Protein AF-A0A1E9Z987-F1 (afdb_monomer_lite)

pLDDT: mean 83.78, std 11.96, range [36.25, 96.88]

Secondary structure (DSSP, 8-state):
------HHHHHHHHHHH-HHHHHHTSTT--SGGGGG-TTTSPP-S-HHHHHHHHHHHHHHHHHHHHHHHHHHHHHHHHHHHHHHHHHHHHHTTPPPPPSSPPPP--EEEEEESSSS-EEEET-EEEEEEEEEETTEEEEEEEEEEEEEETTTTEEEEEETTS-EEEEEE-STTEEEEEEEETTEEEEEEEE-EEE-S--HHHHHHHHHHHHHHHHHHHHHHHHHHHHHS-PPPSS----GGGS---SS-S--S-TTTHHHHHHHHHHHHHHHHSTTSHHHHHHHHHHHHHHHHHHHHHHHTT-

Structure (mmCIF, N/CA/C/O backbone):
data_AF-A0A1E9Z987-F1
#
_entry.id   AF-A0A1E9Z987-F1
#
loop_
_atom_site.group_PDB
_atom_site.id
_atom_site.type_symbol
_atom_site.label_atom_id
_atom_site.label_alt_id
_atom_site.label_comp_id
_atom_site.label_asym_id
_atom_site.label_entity_id
_atom_site.label_seq_id
_atom_site.pdbx_PDB_ins_code
_atom_site.Cartn_x
_atom_site.Cartn_y
_atom_site.Cartn_z
_atom_site.occupancy
_atom_site.B_iso_or_equiv
_atom_site.auth_seq_id
_atom_site.auth_comp_id
_atom_site.auth_asym_id
_atom_site.auth_atom_id
_atom_site.pdbx_PDB_model_num
ATOM 1 N N . MET A 1 1 ? 17.514 -20.949 -49.970 1.00 36.25 1 MET A N 1
ATOM 2 C CA . MET A 1 1 ? 16.973 -19.580 -50.068 1.00 36.25 1 MET A CA 1
ATOM 3 C C . MET A 1 1 ? 17.325 -18.904 -48.763 1.00 36.25 1 MET A C 1
ATOM 5 O O . MET A 1 1 ? 16.728 -19.233 -47.746 1.00 36.25 1 MET A O 1
ATOM 9 N N . ASP A 1 2 ? 18.363 -18.076 -48.776 1.00 41.78 2 ASP A N 1
ATOM 10 C CA . ASP A 1 2 ? 18.784 -17.330 -47.595 1.00 41.78 2 ASP A CA 1
ATOM 11 C C . ASP A 1 2 ? 17.785 -16.193 -47.376 1.00 41.78 2 ASP A C 1
ATOM 13 O O . ASP A 1 2 ? 17.715 -15.258 -48.172 1.00 41.78 2 ASP A O 1
ATOM 17 N N . ASN A 1 3 ? 16.971 -16.291 -46.323 1.00 44.56 3 ASN A N 1
ATOM 18 C CA . ASN A 1 3 ? 16.125 -15.188 -45.866 1.00 44.56 3 ASN A CA 1
ATOM 19 C C . ASN A 1 3 ? 17.028 -14.101 -45.265 1.00 44.56 3 ASN A C 1
ATOM 21 O O . ASN A 1 3 ? 17.176 -13.991 -44.048 1.00 44.56 3 ASN A O 1
ATOM 25 N N . HIS A 1 4 ? 17.674 -13.313 -46.121 1.00 55.34 4 HIS A N 1
ATOM 26 C CA . HIS A 1 4 ? 18.378 -12.111 -45.702 1.00 55.34 4 HIS A CA 1
ATOM 27 C C . HIS A 1 4 ? 17.336 -11.057 -45.309 1.00 55.34 4 HIS A C 1
ATOM 29 O O . HIS A 1 4 ? 16.794 -10.358 -46.159 1.00 55.34 4 HIS A O 1
ATOM 35 N N . GLN A 1 5 ? 17.032 -10.966 -44.012 1.00 68.44 5 GLN A N 1
ATOM 36 C CA . GLN A 1 5 ? 16.205 -9.888 -43.469 1.00 68.44 5 GLN A CA 1
ATOM 37 C C . GLN A 1 5 ? 16.904 -8.545 -43.730 1.00 68.44 5 GLN A C 1
ATOM 39 O O . GLN A 1 5 ? 18.071 -8.373 -43.358 1.00 68.44 5 GLN A O 1
ATOM 44 N N . SER A 1 6 ? 16.211 -7.595 -44.362 1.00 86.00 6 SER A N 1
ATOM 45 C CA . SER A 1 6 ? 16.766 -6.251 -44.588 1.00 86.00 6 SER A CA 1
ATOM 46 C C . SER A 1 6 ? 16.989 -5.521 -43.257 1.00 86.00 6 SER A C 1
ATOM 48 O O . SER A 1 6 ? 16.310 -5.773 -42.257 1.00 86.00 6 SER A O 1
ATOM 50 N N . ALA A 1 7 ? 17.917 -4.567 -43.210 1.00 87.25 7 ALA A N 1
ATOM 51 C CA . ALA A 1 7 ? 18.131 -3.733 -42.032 1.00 87.25 7 ALA A CA 1
ATOM 52 C C . ALA A 1 7 ? 16.884 -2.899 -41.692 1.00 87.25 7 ALA A C 1
ATOM 54 O O . ALA A 1 7 ? 16.629 -2.634 -40.513 1.00 87.25 7 ALA A O 1
ATOM 55 N N . ARG A 1 8 ? 16.066 -2.541 -42.696 1.00 87.38 8 ARG A N 1
ATOM 56 C CA . ARG A 1 8 ? 14.728 -1.963 -42.488 1.00 87.38 8 ARG A CA 1
ATOM 57 C C . ARG A 1 8 ? 13.799 -2.923 -41.741 1.00 87.38 8 ARG A C 1
ATOM 59 O O . ARG A 1 8 ? 13.162 -2.526 -40.766 1.00 87.38 8 ARG A O 1
ATOM 66 N N . GLU A 1 9 ? 13.722 -4.180 -42.171 1.00 88.12 9 GLU A N 1
ATOM 67 C CA . GLU A 1 9 ? 12.900 -5.209 -41.522 1.00 88.12 9 GLU A CA 1
ATOM 68 C C . GLU A 1 9 ? 13.381 -5.521 -40.105 1.00 88.12 9 GLU A C 1
ATOM 70 O O . GLU A 1 9 ? 12.555 -5.673 -39.208 1.00 88.12 9 GLU A O 1
ATOM 75 N N . ALA A 1 10 ? 14.694 -5.566 -39.872 1.00 88.75 10 ALA A N 1
ATOM 76 C CA . ALA A 1 10 ? 15.263 -5.764 -38.541 1.00 88.75 10 ALA A CA 1
ATOM 77 C C . ALA A 1 10 ? 14.924 -4.597 -37.593 1.00 88.75 10 ALA A C 1
ATOM 79 O O . ALA A 1 10 ? 14.562 -4.816 -36.434 1.00 88.75 10 ALA A O 1
ATOM 80 N N . LEU A 1 11 ? 14.980 -3.352 -38.084 1.00 89.75 11 LEU A N 1
ATOM 81 C CA . LEU A 1 11 ? 14.585 -2.164 -37.322 1.00 89.75 11 LEU A CA 1
ATOM 82 C C . LEU A 1 11 ? 13.078 -2.156 -37.015 1.00 89.75 11 LEU A C 1
ATOM 84 O O . LEU A 1 11 ? 12.683 -1.857 -35.887 1.00 89.75 11 LEU A O 1
ATOM 88 N N . ASN A 1 12 ? 12.239 -2.540 -37.979 1.00 90.62 12 ASN A N 1
ATOM 89 C CA . ASN A 1 12 ? 10.796 -2.692 -37.778 1.00 90.62 12 ASN A CA 1
ATOM 90 C C . ASN A 1 12 ? 10.466 -3.807 -36.780 1.00 90.62 12 ASN A C 1
ATOM 92 O O . ASN A 1 12 ? 9.625 -3.613 -35.903 1.00 90.62 12 ASN A O 1
ATOM 96 N N . HIS A 1 13 ? 11.159 -4.942 -36.862 1.00 91.19 13 HIS A N 1
ATOM 97 C CA . HIS A 1 13 ? 11.013 -6.039 -35.913 1.00 91.19 13 HIS A CA 1
ATOM 98 C C . HIS A 1 13 ? 11.398 -5.608 -34.490 1.00 91.19 13 HIS A C 1
ATOM 100 O O . HIS A 1 13 ? 10.663 -5.889 -33.542 1.00 91.19 13 HIS A O 1
ATOM 106 N N . LEU A 1 14 ? 12.497 -4.860 -34.325 1.00 90.94 14 LEU A N 1
ATOM 107 C CA . LEU A 1 14 ? 12.895 -4.298 -33.031 1.00 90.94 14 LEU A CA 1
ATOM 108 C C . LEU A 1 14 ? 11.819 -3.358 -32.460 1.00 90.94 14 LEU A C 1
ATOM 110 O O . LEU A 1 14 ? 11.481 -3.463 -31.285 1.00 90.94 14 LEU A O 1
ATOM 114 N N . LEU A 1 15 ? 11.239 -2.474 -33.279 1.00 88.31 15 LEU A N 1
ATOM 115 C CA . LEU A 1 15 ? 10.143 -1.588 -32.856 1.00 88.31 15 LEU A CA 1
ATOM 116 C C . LEU A 1 15 ? 8.856 -2.348 -32.506 1.00 88.31 15 LEU A C 1
ATOM 118 O O . LEU A 1 15 ? 8.099 -1.919 -31.632 1.00 88.31 15 LEU A O 1
ATOM 122 N N . ALA A 1 16 ? 8.588 -3.462 -33.183 1.00 85.94 16 ALA A N 1
ATOM 123 C CA . ALA A 1 16 ? 7.423 -4.294 -32.913 1.00 85.94 16 ALA A CA 1
ATOM 124 C C . ALA A 1 16 ? 7.554 -5.062 -31.588 1.00 85.94 16 ALA A C 1
ATOM 126 O O . ALA A 1 16 ? 6.574 -5.161 -30.847 1.00 85.94 16 ALA A O 1
ATOM 127 N N . THR A 1 17 ? 8.753 -5.569 -31.290 1.00 88.88 17 THR A N 1
ATOM 128 C CA . THR A 1 17 ? 9.004 -6.517 -30.192 1.00 88.88 17 THR A CA 1
ATOM 129 C C . THR A 1 17 ? 9.510 -5.864 -28.907 1.00 88.88 17 THR A C 1
ATOM 131 O O . THR A 1 17 ? 9.176 -6.327 -27.818 1.00 88.88 17 THR A O 1
ATOM 134 N N . ASP A 1 18 ? 10.273 -4.773 -28.993 1.00 88.81 18 ASP A N 1
ATOM 135 C CA . ASP A 1 18 ? 10.801 -4.077 -27.818 1.00 88.81 18 ASP A CA 1
ATOM 136 C C . ASP A 1 18 ? 9.805 -3.004 -27.344 1.00 88.81 18 ASP A C 1
ATOM 138 O O . ASP A 1 18 ? 9.821 -1.841 -27.763 1.00 88.81 18 ASP A O 1
ATOM 142 N N . THR A 1 19 ? 8.887 -3.412 -26.462 1.00 83.69 19 THR A N 1
ATOM 143 C CA . THR A 1 19 ? 7.835 -2.541 -25.905 1.00 83.69 19 THR A CA 1
ATOM 144 C C . THR A 1 19 ? 8.394 -1.368 -25.104 1.00 83.69 19 THR A C 1
ATOM 146 O O . THR A 1 19 ? 7.773 -0.298 -25.074 1.00 83.69 19 THR A O 1
ATOM 149 N N . PHE A 1 20 ? 9.568 -1.549 -24.491 1.00 87.00 20 PHE A N 1
ATOM 150 C CA . PHE A 1 20 ? 10.275 -0.504 -23.763 1.00 87.00 20 PHE A CA 1
ATOM 151 C C . PHE A 1 20 ? 10.777 0.552 -24.740 1.00 87.00 20 PHE A C 1
ATOM 153 O O . PHE A 1 20 ? 10.374 1.705 -24.629 1.00 87.00 20 PHE A O 1
ATOM 160 N N . LEU A 1 21 ? 11.534 0.152 -25.768 1.00 89.88 21 LEU A N 1
ATOM 161 C CA . LEU A 1 21 ? 11.979 1.041 -26.842 1.00 89.88 21 LEU A CA 1
ATOM 162 C C . LEU A 1 21 ? 10.815 1.815 -27.466 1.00 89.88 21 LEU A C 1
ATOM 164 O O . LEU A 1 21 ? 10.847 3.048 -27.506 1.00 89.88 21 LEU A O 1
ATOM 168 N N . ARG A 1 22 ? 9.789 1.096 -27.947 1.00 83.69 22 ARG A N 1
ATOM 169 C CA . ARG A 1 22 ? 8.622 1.699 -28.612 1.00 83.69 22 ARG A CA 1
ATOM 170 C C . ARG A 1 22 ? 7.960 2.738 -27.722 1.00 83.69 22 ARG A C 1
ATOM 172 O O . ARG A 1 22 ? 7.506 3.777 -28.190 1.00 83.69 22 ARG A O 1
ATOM 179 N N . GLY A 1 23 ? 7.938 2.457 -26.431 1.00 80.50 23 GLY A N 1
ATOM 180 C CA . GLY A 1 23 ? 7.362 3.326 -25.443 1.00 80.50 23 GLY A CA 1
ATOM 181 C C . GLY A 1 23 ? 8.124 4.573 -25.098 1.00 80.50 23 GLY A C 1
ATOM 182 O O . GLY A 1 23 ? 7.560 5.662 -25.068 1.00 80.50 23 GLY A O 1
ATOM 183 N N . THR A 1 24 ? 9.418 4.412 -24.868 1.00 87.50 24 THR A N 1
ATOM 184 C CA . THR A 1 24 ? 10.323 5.518 -24.590 1.00 87.50 24 THR A CA 1
ATOM 185 C C . THR A 1 24 ? 10.389 6.488 -25.770 1.00 87.50 24 THR A C 1
ATOM 187 O O . THR A 1 24 ? 10.636 7.676 -25.590 1.00 87.50 24 THR A O 1
ATOM 190 N N . LEU A 1 25 ? 10.132 6.030 -26.999 1.00 87.19 25 LEU A N 1
ATOM 191 C CA . LEU A 1 25 ? 10.056 6.900 -28.178 1.00 87.19 25 LEU A CA 1
ATOM 192 C C . LEU A 1 25 ? 8.835 7.840 -28.173 1.00 87.19 25 LEU A C 1
ATOM 194 O O . LEU A 1 25 ? 8.859 8.854 -28.876 1.00 87.19 25 LEU A O 1
ATOM 198 N N . VAL A 1 26 ? 7.808 7.564 -27.364 1.00 79.94 26 VAL A N 1
ATOM 199 C CA . VAL A 1 26 ? 6.633 8.427 -27.183 1.00 79.94 26 VAL A CA 1
ATOM 200 C C . VAL A 1 26 ? 6.892 9.405 -26.023 1.00 79.94 26 VAL A C 1
ATOM 202 O O . VAL A 1 26 ? 7.187 8.956 -24.921 1.00 79.94 26 VAL A O 1
ATOM 205 N N . PRO A 1 27 ? 6.779 10.737 -26.204 1.00 67.69 27 PRO A N 1
ATOM 206 C CA . PRO A 1 27 ? 7.099 11.718 -25.159 1.00 67.69 27 PRO A CA 1
ATOM 207 C C . PRO A 1 27 ? 6.214 11.634 -23.916 1.00 67.69 27 PRO A C 1
ATOM 209 O O . PRO A 1 27 ? 6.653 12.007 -22.832 1.00 67.69 27 PRO A O 1
ATOM 212 N N . THR A 1 28 ? 4.973 11.177 -24.084 1.00 64.44 28 THR A N 1
ATOM 213 C CA . THR A 1 28 ? 4.043 10.907 -22.982 1.00 64.44 28 THR A CA 1
ATOM 214 C C . THR A 1 28 ? 4.337 9.567 -22.311 1.00 64.44 28 THR A C 1
ATOM 216 O O . THR A 1 28 ? 3.961 9.359 -21.170 1.00 64.44 28 THR A O 1
ATOM 219 N N . GLY A 1 29 ? 5.049 8.659 -22.983 1.00 57.47 29 GLY A N 1
ATOM 220 C CA . GLY A 1 29 ? 5.255 7.298 -22.503 1.00 57.47 29 GLY A CA 1
ATOM 221 C C . GLY A 1 29 ? 4.067 6.373 -22.726 1.00 57.47 29 GLY A C 1
ATOM 222 O O . GLY A 1 29 ? 4.137 5.225 -22.314 1.00 57.47 29 GLY A O 1
ATOM 223 N N . ASP A 1 30 ? 3.018 6.775 -23.432 1.00 62.62 30 ASP A N 1
ATOM 224 C CA . ASP A 1 30 ? 1.886 5.890 -23.730 1.00 62.62 30 ASP A CA 1
ATOM 225 C C . ASP A 1 30 ? 2.183 4.985 -24.953 1.00 62.62 30 ASP A C 1
ATOM 227 O O . ASP A 1 30 ? 2.522 5.468 -26.037 1.00 62.62 30 ASP A O 1
ATOM 231 N N . VAL A 1 31 ? 2.090 3.651 -24.790 1.00 56.69 31 VAL A N 1
ATOM 232 C CA . VAL A 1 31 ? 2.296 2.687 -25.896 1.00 56.69 31 VAL A CA 1
ATOM 233 C C . VAL A 1 31 ? 1.191 2.827 -26.932 1.00 56.69 31 VAL A C 1
ATOM 235 O O . VAL A 1 31 ? 1.462 2.682 -28.120 1.00 56.69 31 VAL A O 1
ATOM 238 N N . GLU A 1 32 ? -0.044 3.085 -26.534 1.00 63.38 32 GLU A N 1
ATOM 239 C CA . GLU A 1 32 ? -1.165 3.137 -27.468 1.00 63.38 32 GLU A CA 1
ATOM 240 C C . GLU A 1 32 ? -1.064 4.370 -28.373 1.00 63.38 32 GLU A C 1
ATOM 242 O O . GLU A 1 32 ? -1.354 4.301 -29.572 1.00 63.38 32 GLU A O 1
ATOM 247 N N . LEU A 1 33 ? -0.472 5.457 -27.865 1.00 62.28 33 LEU A N 1
ATOM 248 C CA . LEU A 1 33 ? -0.093 6.619 -28.673 1.00 62.28 33 LEU A CA 1
ATOM 249 C C . LEU A 1 33 ? 1.125 6.376 -29.577 1.00 62.28 33 LEU A C 1
ATOM 251 O O . LEU A 1 33 ? 1.363 7.170 -30.490 1.00 62.28 33 LEU A O 1
ATOM 255 N N . SER A 1 34 ? 1.855 5.263 -29.430 1.00 57.88 34 SER A N 1
ATOM 256 C CA . SER A 1 34 ? 2.959 4.912 -30.343 1.00 57.88 34 SER A CA 1
ATOM 257 C C . SER A 1 34 ? 2.479 4.728 -31.784 1.00 57.88 34 SER A C 1
ATOM 259 O O . SER A 1 34 ? 3.159 5.142 -32.722 1.00 57.88 34 SER A O 1
ATOM 261 N N . LYS A 1 35 ? 1.240 4.244 -31.969 1.00 62.34 35 LYS A N 1
ATOM 262 C CA . LYS A 1 35 ? 0.573 4.158 -33.277 1.00 62.34 35 LYS A CA 1
ATOM 263 C C . LYS A 1 35 ? 0.269 5.522 -33.880 1.00 62.34 35 LYS A C 1
ATOM 265 O O . LYS A 1 35 ? -0.112 5.570 -35.043 1.00 62.34 35 LYS A O 1
ATOM 270 N N . ARG A 1 36 ? 0.407 6.623 -33.138 1.00 67.19 36 ARG A N 1
ATOM 271 C CA . ARG A 1 36 ? 0.210 8.014 -33.589 1.00 67.19 36 ARG A CA 1
ATOM 272 C C . ARG A 1 36 ? 1.496 8.835 -33.583 1.00 67.19 36 ARG A C 1
ATOM 274 O O . ARG A 1 36 ? 1.500 9.950 -34.091 1.00 67.19 36 ARG A O 1
ATOM 281 N N . TRP A 1 37 ? 2.588 8.278 -33.062 1.00 72.06 37 TRP A N 1
ATOM 282 C CA . TRP A 1 37 ? 3.845 8.988 -32.916 1.00 72.06 37 TRP A CA 1
ATOM 283 C C . TRP A 1 37 ? 4.849 8.583 -33.989 1.00 72.06 37 TRP A C 1
ATOM 285 O O . TRP A 1 37 ? 5.275 7.429 -34.063 1.00 72.06 37 TRP A O 1
ATOM 295 N N . ASN A 1 38 ? 5.283 9.553 -34.797 1.00 70.44 38 ASN A N 1
ATOM 296 C CA . ASN A 1 38 ? 6.175 9.304 -35.933 1.00 70.44 38 ASN A CA 1
ATOM 297 C C . ASN A 1 38 ? 7.478 8.602 -35.529 1.00 70.44 38 ASN A C 1
ATOM 299 O O . ASN A 1 38 ? 8.030 7.848 -36.315 1.00 70.44 38 ASN A O 1
ATOM 303 N N . ALA A 1 39 ? 7.983 8.768 -34.306 1.00 71.19 39 ALA A N 1
ATOM 304 C CA . ALA A 1 39 ? 9.206 8.075 -33.894 1.00 71.19 39 ALA A CA 1
ATOM 305 C C . ALA A 1 39 ? 9.009 6.580 -33.571 1.00 71.19 39 ALA A C 1
ATOM 307 O O . ALA A 1 39 ? 9.996 5.858 -33.540 1.00 71.19 39 ALA A O 1
ATOM 308 N N . ALA A 1 40 ? 7.775 6.114 -33.342 1.00 75.25 40 ALA A N 1
ATOM 309 C CA . ALA A 1 40 ? 7.483 4.777 -32.813 1.00 75.25 40 ALA A CA 1
ATOM 310 C C . ALA A 1 40 ? 6.754 3.843 -33.806 1.00 75.25 40 ALA A C 1
ATOM 312 O O . ALA A 1 40 ? 6.569 2.660 -33.520 1.00 75.25 40 ALA A O 1
ATOM 313 N N . ARG A 1 41 ? 6.340 4.366 -34.968 1.00 79.88 41 ARG A N 1
ATOM 314 C CA . ARG A 1 41 ? 5.708 3.611 -36.065 1.00 79.88 41 ARG A CA 1
ATOM 315 C C . ARG A 1 41 ? 6.734 2.828 -36.905 1.00 79.88 41 ARG A C 1
ATOM 317 O O . ARG A 1 41 ? 7.909 3.193 -36.902 1.00 79.88 41 ARG A O 1
ATOM 324 N N . PRO A 1 42 ? 6.316 1.823 -37.691 1.00 84.12 42 PRO A N 1
ATOM 325 C CA . PRO A 1 42 ? 7.190 1.179 -38.673 1.00 84.12 42 PRO A CA 1
ATOM 326 C C . PRO A 1 42 ? 7.771 2.162 -39.709 1.00 84.12 42 PRO A C 1
ATOM 328 O O . PRO A 1 42 ? 7.200 3.220 -39.987 1.00 84.12 42 PRO A O 1
ATOM 331 N N . PHE A 1 43 ? 8.924 1.816 -40.269 1.00 84.31 43 PHE A N 1
ATOM 332 C CA . PHE A 1 43 ? 9.521 2.420 -41.458 1.00 84.31 43 PHE A CA 1
ATOM 333 C C . PHE A 1 43 ? 8.817 1.876 -42.705 1.00 84.31 43 PHE A C 1
ATOM 335 O O . PHE A 1 43 ? 8.674 0.658 -42.834 1.00 84.31 43 PHE A O 1
ATOM 342 N N . LEU A 1 44 ? 8.391 2.775 -43.597 1.00 83.44 44 LEU A N 1
ATOM 343 C CA . LEU A 1 44 ? 7.656 2.460 -44.834 1.00 83.44 44 LEU A CA 1
ATOM 344 C C . LEU A 1 44 ? 8.556 2.669 -46.066 1.00 83.44 44 LEU A C 1
ATOM 346 O O . LEU A 1 44 ? 9.775 2.536 -45.944 1.00 83.44 44 LEU A O 1
ATOM 350 N N . ASP A 1 45 ? 7.994 2.957 -47.240 1.00 80.19 45 ASP A N 1
ATOM 351 C CA . ASP A 1 45 ? 8.755 3.105 -48.493 1.00 80.19 45 ASP A CA 1
ATOM 352 C C . ASP A 1 45 ? 9.285 4.533 -48.741 1.00 80.19 45 ASP A C 1
ATOM 354 O O . ASP A 1 45 ? 10.173 4.717 -49.570 1.00 80.19 45 ASP A O 1
ATOM 358 N N . ASP A 1 46 ? 8.823 5.542 -47.990 1.00 83.31 46 ASP A N 1
ATOM 359 C CA . ASP A 1 46 ? 9.341 6.917 -48.090 1.00 83.31 46 ASP A CA 1
ATOM 360 C C . ASP A 1 46 ? 10.758 7.028 -47.494 1.00 83.31 46 ASP A C 1
ATOM 362 O O . ASP A 1 46 ? 10.962 7.100 -46.276 1.00 83.31 46 ASP A O 1
ATOM 366 N N . LEU A 1 47 ? 11.764 7.035 -48.372 1.00 76.19 47 LEU A N 1
ATOM 367 C CA . LEU A 1 47 ? 13.180 7.073 -48.004 1.00 76.19 47 LEU A CA 1
ATOM 368 C C . LEU A 1 47 ? 13.601 8.377 -47.311 1.00 76.19 47 LEU A C 1
ATOM 370 O O . LEU A 1 47 ? 14.465 8.337 -46.428 1.00 76.19 47 LEU A O 1
ATOM 374 N N . ASP A 1 48 ? 13.017 9.519 -47.669 1.00 79.62 48 ASP A N 1
ATOM 375 C CA . ASP A 1 48 ? 13.407 10.817 -47.114 1.00 79.62 48 ASP A CA 1
ATOM 376 C C . ASP A 1 48 ? 12.831 11.019 -45.713 1.00 79.62 48 ASP A C 1
ATOM 378 O O . ASP A 1 48 ? 13.548 11.453 -44.798 1.00 79.62 48 ASP A O 1
ATOM 382 N N . GLU A 1 49 ? 11.572 10.629 -45.505 1.00 81.12 49 GLU A N 1
ATOM 383 C CA . GLU A 1 49 ? 10.964 10.583 -44.178 1.00 81.12 49 GLU A CA 1
ATOM 384 C C . GLU A 1 49 ? 11.742 9.622 -43.268 1.00 81.12 49 GLU A C 1
ATOM 386 O O . GLU A 1 49 ? 12.168 9.991 -42.167 1.00 81.12 49 GLU A O 1
ATOM 391 N N . ASN A 1 50 ? 12.015 8.410 -43.751 1.00 81.50 50 ASN A N 1
ATOM 392 C CA . ASN A 1 50 ? 12.750 7.392 -43.010 1.00 81.50 50 ASN A CA 1
ATOM 393 C C . ASN A 1 50 ? 14.172 7.842 -42.637 1.00 81.50 50 ASN A C 1
ATOM 395 O O . ASN A 1 50 ? 14.610 7.642 -41.500 1.00 81.50 50 ASN A O 1
ATOM 399 N N . ARG A 1 51 ? 14.894 8.515 -43.544 1.00 79.44 51 ARG A N 1
ATOM 400 C CA . ARG A 1 51 ? 16.219 9.094 -43.259 1.00 79.44 51 ARG A CA 1
ATOM 401 C C . ARG A 1 51 ? 16.153 10.145 -42.153 1.00 79.44 51 ARG A C 1
ATOM 403 O O . ARG A 1 51 ? 16.992 10.132 -41.247 1.00 79.44 51 ARG A O 1
ATOM 410 N N . ARG A 1 52 ? 15.162 11.045 -42.186 1.00 81.25 52 ARG A N 1
ATOM 411 C CA . ARG A 1 52 ? 14.955 12.056 -41.130 1.00 81.25 52 ARG A CA 1
ATOM 412 C C . ARG A 1 52 ? 14.621 11.399 -39.787 1.00 81.25 52 ARG A C 1
ATOM 414 O O . ARG A 1 52 ? 15.201 11.762 -38.759 1.00 81.25 52 ARG A O 1
ATOM 421 N N . ARG A 1 53 ? 13.748 10.389 -39.792 1.00 84.31 53 ARG A N 1
ATOM 422 C CA . ARG A 1 53 ? 13.358 9.627 -38.596 1.00 84.31 53 ARG A CA 1
ATOM 423 C C . ARG A 1 53 ? 14.561 8.913 -37.981 1.00 84.31 53 ARG A C 1
ATOM 425 O O . ARG A 1 53 ? 14.883 9.176 -36.824 1.00 84.31 53 ARG A O 1
ATOM 432 N N . ALA A 1 54 ? 15.307 8.134 -38.763 1.00 82.44 54 ALA A N 1
ATOM 433 C CA . ALA A 1 54 ? 16.481 7.396 -38.293 1.00 82.44 54 ALA A CA 1
ATOM 434 C C . ALA A 1 54 ? 17.555 8.296 -37.647 1.00 82.44 54 ALA A C 1
ATOM 436 O O . ALA A 1 54 ? 18.161 7.910 -36.647 1.00 82.44 54 ALA A O 1
ATOM 437 N N . ARG A 1 55 ? 17.770 9.518 -38.165 1.00 81.75 55 ARG A N 1
ATOM 438 C CA . ARG A 1 55 ? 18.709 10.494 -37.573 1.00 81.75 55 ARG A CA 1
ATOM 439 C C . ARG A 1 55 ? 18.263 10.994 -36.197 1.00 81.75 55 ARG A C 1
ATOM 441 O O . ARG A 1 55 ? 19.100 11.251 -35.338 1.00 81.75 55 ARG A O 1
ATOM 448 N N . SER A 1 56 ? 16.957 11.143 -35.987 1.00 84.88 56 SER A N 1
ATOM 449 C CA . SER A 1 56 ? 16.399 11.752 -34.772 1.00 84.88 56 SER A CA 1
ATOM 450 C C . SER A 1 56 ? 16.074 10.736 -33.667 1.00 84.88 56 SER A C 1
ATOM 452 O O . SER A 1 56 ? 16.116 11.083 -32.486 1.00 84.88 56 SER A O 1
ATOM 454 N N . MET A 1 57 ? 15.812 9.470 -34.014 1.00 89.38 57 MET A N 1
ATOM 455 C CA . MET A 1 57 ? 15.322 8.442 -33.081 1.00 89.38 57 MET A CA 1
ATOM 456 C C . MET A 1 57 ? 16.215 8.207 -31.862 1.00 89.38 57 MET A C 1
ATOM 458 O O . MET A 1 57 ? 15.709 8.134 -30.744 1.00 89.38 57 MET A O 1
ATOM 462 N N . LYS A 1 58 ? 17.539 8.128 -32.034 1.00 90.88 58 LYS A N 1
ATOM 463 C CA . LYS A 1 58 ? 18.466 7.915 -30.907 1.00 90.88 58 LYS A CA 1
ATOM 464 C C . LYS A 1 58 ? 18.433 9.075 -29.907 1.00 90.88 58 LYS A C 1
ATOM 466 O O . LYS A 1 58 ? 18.454 8.853 -28.693 1.00 90.88 58 LYS A O 1
ATOM 471 N N . ALA A 1 59 ? 18.376 10.308 -30.414 1.00 89.56 59 ALA A N 1
ATOM 472 C CA . ALA A 1 59 ? 18.296 11.509 -29.590 1.00 89.56 59 ALA A CA 1
ATOM 473 C C . ALA A 1 59 ? 16.941 11.598 -28.871 1.00 89.56 59 ALA A C 1
ATOM 475 O O . ALA A 1 59 ? 16.904 11.867 -27.671 1.00 89.56 59 ALA A O 1
ATOM 476 N N . LEU A 1 60 ? 15.847 11.291 -29.578 1.00 89.75 60 LEU A N 1
ATOM 477 C CA . LEU A 1 60 ? 14.498 11.226 -29.011 1.00 89.75 60 LEU A CA 1
ATOM 478 C C . LEU A 1 60 ? 14.406 10.196 -27.884 1.00 89.75 60 LEU A C 1
ATOM 480 O O . LEU A 1 60 ? 13.979 10.547 -26.786 1.00 89.75 60 LEU A O 1
ATOM 484 N N . PHE A 1 61 ? 14.871 8.967 -28.126 1.00 92.31 61 PHE A N 1
ATOM 485 C CA . PHE A 1 61 ? 14.923 7.922 -27.107 1.00 92.31 61 PHE A CA 1
ATOM 486 C C . PHE A 1 61 ? 15.703 8.391 -25.878 1.00 92.31 61 PHE A C 1
ATOM 488 O O . PHE A 1 61 ? 15.204 8.303 -24.764 1.00 92.31 61 PHE A O 1
ATOM 495 N N . THR A 1 62 ? 16.907 8.939 -26.070 1.00 91.56 62 THR A N 1
ATOM 496 C CA . THR A 1 62 ? 17.772 9.356 -24.954 1.00 91.56 62 THR A CA 1
ATOM 497 C C . THR A 1 62 ? 17.125 10.460 -24.116 1.00 91.56 62 THR A C 1
ATOM 499 O O . THR A 1 62 ? 17.126 10.381 -22.888 1.00 91.56 62 THR A O 1
ATOM 502 N N . ARG A 1 63 ? 16.538 11.471 -24.767 1.00 91.19 63 ARG A N 1
ATOM 503 C CA . ARG A 1 63 ? 15.855 12.578 -24.088 1.00 91.19 63 ARG A CA 1
ATOM 504 C C . ARG A 1 63 ? 14.648 12.091 -23.290 1.00 91.19 63 ARG A C 1
ATOM 506 O O . ARG A 1 63 ? 14.497 12.450 -22.126 1.00 91.19 63 ARG A O 1
ATOM 513 N N . ASN A 1 64 ? 13.802 11.274 -23.909 1.00 89.00 64 ASN A N 1
ATOM 514 C CA . ASN A 1 64 ? 12.591 10.777 -23.268 1.00 89.00 64 ASN A CA 1
ATOM 515 C C . ASN A 1 64 ? 12.914 9.781 -22.145 1.00 89.00 64 ASN A C 1
ATOM 517 O O . ASN A 1 64 ? 12.303 9.856 -21.087 1.00 89.00 64 ASN A O 1
ATOM 521 N N . ALA A 1 65 ? 13.908 8.904 -22.334 1.00 91.00 65 ALA A N 1
ATOM 522 C CA . ALA A 1 65 ? 14.362 7.966 -21.308 1.00 91.00 65 ALA A CA 1
ATOM 523 C C . ALA A 1 65 ? 14.809 8.696 -20.040 1.00 91.00 65 ALA A C 1
ATOM 525 O O . ALA A 1 65 ? 14.424 8.297 -18.946 1.00 91.00 65 ALA A O 1
ATOM 526 N N . ARG A 1 66 ? 15.581 9.779 -20.201 1.00 91.19 66 ARG A N 1
ATOM 527 C CA . ARG A 1 66 ? 16.025 10.622 -19.088 1.00 91.19 66 ARG A CA 1
ATOM 528 C C . ARG A 1 66 ? 14.846 11.273 -18.370 1.00 91.19 66 ARG A C 1
ATOM 530 O O . ARG A 1 66 ? 14.753 11.167 -17.156 1.00 91.19 66 ARG A O 1
ATOM 537 N N . LYS A 1 67 ? 13.927 11.888 -19.119 1.00 88.25 67 LYS A N 1
ATOM 538 C CA . LYS A 1 67 ? 12.738 12.515 -18.532 1.00 88.25 67 LYS A CA 1
ATOM 539 C C . LYS A 1 67 ? 11.895 11.503 -17.747 1.00 88.25 67 LYS A C 1
ATOM 541 O O . LYS A 1 67 ? 11.554 11.749 -16.600 1.00 88.25 67 LYS A O 1
ATOM 546 N N . MET A 1 68 ? 11.606 10.343 -18.339 1.00 85.88 68 MET A N 1
ATOM 547 C CA . MET A 1 68 ? 10.833 9.288 -17.675 1.00 85.88 68 MET A CA 1
ATOM 548 C C . MET A 1 68 ? 11.548 8.740 -16.443 1.00 85.88 68 MET A C 1
ATOM 550 O O . MET A 1 68 ? 10.889 8.457 -15.450 1.00 85.88 68 MET A O 1
ATOM 554 N N . TYR A 1 69 ? 12.871 8.595 -16.489 1.00 89.69 69 TYR A N 1
ATOM 555 C CA . TYR A 1 69 ? 13.662 8.205 -15.326 1.00 89.69 69 TYR A CA 1
ATOM 556 C C . TYR A 1 69 ? 13.477 9.200 -14.172 1.00 89.69 69 TYR A C 1
ATOM 558 O O . TYR A 1 69 ? 13.097 8.795 -13.078 1.00 89.69 69 TYR A O 1
ATOM 566 N N . GLU A 1 70 ? 13.687 10.494 -14.431 1.00 88.94 70 GLU A N 1
ATOM 567 C CA . GLU A 1 70 ? 13.608 11.555 -13.418 1.00 88.94 70 GLU A CA 1
ATOM 568 C C . GLU A 1 70 ? 12.184 11.671 -12.841 1.00 88.94 70 GLU A C 1
ATOM 570 O O . GLU A 1 70 ? 12.000 11.696 -11.621 1.00 88.94 70 GLU A O 1
ATOM 575 N N . ASP A 1 71 ? 11.167 11.660 -13.709 1.00 85.25 71 ASP A N 1
ATOM 576 C CA . ASP A 1 71 ? 9.760 11.766 -13.313 1.00 85.25 71 ASP A CA 1
ATOM 577 C C . ASP A 1 71 ? 9.304 10.557 -12.474 1.00 85.25 71 ASP A C 1
ATOM 579 O O . ASP A 1 71 ? 8.631 10.732 -11.454 1.00 85.25 71 ASP A O 1
ATOM 583 N N . ASN A 1 72 ? 9.674 9.330 -12.869 1.00 86.12 72 ASN A N 1
ATOM 584 C CA . ASN A 1 72 ? 9.277 8.121 -12.140 1.00 86.12 72 ASN A CA 1
ATOM 585 C C . ASN A 1 72 ? 10.050 7.957 -10.828 1.00 86.12 72 ASN A C 1
ATOM 587 O O . ASN A 1 72 ? 9.436 7.589 -9.830 1.00 86.12 72 ASN A O 1
ATOM 591 N N . GLN A 1 73 ? 11.342 8.301 -10.785 1.00 90.00 73 GLN A N 1
ATOM 592 C CA . GLN A 1 73 ? 12.113 8.295 -9.539 1.00 90.00 73 GLN A CA 1
ATOM 593 C C . GLN A 1 73 ? 11.523 9.281 -8.526 1.00 90.00 73 GLN A C 1
ATOM 595 O O . GLN A 1 73 ? 11.270 8.923 -7.376 1.00 90.00 73 GLN A O 1
ATOM 600 N N . ARG A 1 74 ? 11.253 10.523 -8.953 1.00 88.00 74 ARG A N 1
ATOM 601 C CA . ARG A 1 74 ? 10.657 11.543 -8.082 1.00 88.00 74 ARG A CA 1
ATOM 602 C C . ARG A 1 74 ? 9.293 11.104 -7.567 1.00 88.00 74 ARG A C 1
ATOM 604 O O . ARG A 1 74 ? 8.999 11.283 -6.387 1.00 88.00 74 ARG A O 1
ATOM 611 N N . PHE A 1 75 ? 8.463 10.551 -8.448 1.00 85.69 75 PHE A N 1
ATOM 612 C CA . PHE A 1 75 ? 7.144 10.077 -8.062 1.00 85.69 75 PHE A CA 1
ATOM 613 C C . PHE A 1 75 ? 7.229 8.900 -7.090 1.00 85.69 75 PHE A C 1
ATOM 615 O O . PHE A 1 75 ? 6.544 8.937 -6.076 1.00 85.69 75 PHE A O 1
ATOM 622 N N . TYR A 1 76 ? 8.090 7.912 -7.355 1.00 88.12 76 TYR A N 1
ATOM 623 C CA . TYR A 1 76 ? 8.311 6.781 -6.454 1.00 88.12 76 TYR A CA 1
ATOM 624 C C . TYR A 1 76 ? 8.707 7.259 -5.054 1.00 88.12 76 TYR A C 1
ATOM 626 O O . TYR A 1 76 ? 8.060 6.914 -4.075 1.00 88.12 76 TYR A O 1
ATOM 634 N N . ASN A 1 77 ? 9.699 8.146 -4.957 1.00 90.44 77 ASN A N 1
ATOM 635 C CA . ASN A 1 77 ? 10.142 8.675 -3.668 1.00 90.44 77 ASN A CA 1
ATOM 636 C C . ASN A 1 77 ? 9.025 9.425 -2.929 1.00 90.44 77 ASN A C 1
ATOM 638 O O . ASN A 1 77 ? 8.899 9.297 -1.714 1.00 90.44 77 ASN A O 1
ATOM 642 N N . TYR A 1 78 ? 8.210 10.194 -3.655 1.00 89.31 78 TYR A N 1
ATOM 643 C CA . TYR A 1 78 ? 7.070 10.897 -3.074 1.00 89.31 78 TYR A CA 1
ATOM 644 C C . TYR A 1 78 ? 6.023 9.926 -2.518 1.00 89.31 78 TYR A C 1
ATOM 646 O O . TYR A 1 78 ? 5.646 10.061 -1.359 1.00 89.31 78 TYR A O 1
ATOM 654 N N . ILE A 1 79 ? 5.589 8.936 -3.308 1.00 88.25 79 ILE A N 1
ATOM 655 C CA . ILE A 1 79 ? 4.556 7.989 -2.868 1.00 88.25 79 ILE A CA 1
ATOM 656 C C . ILE A 1 79 ? 5.032 7.101 -1.722 1.00 88.25 79 ILE A C 1
ATOM 658 O O . ILE A 1 79 ? 4.245 6.813 -0.828 1.00 88.25 79 ILE A O 1
ATOM 662 N N . THR A 1 80 ? 6.305 6.699 -1.731 1.00 91.94 80 THR A N 1
ATOM 663 C CA . THR A 1 80 ? 6.893 5.875 -0.672 1.00 91.94 80 THR A CA 1
ATOM 664 C C . THR A 1 80 ? 6.966 6.655 0.628 1.00 91.94 80 THR A C 1
ATOM 666 O O . THR A 1 80 ? 6.584 6.137 1.672 1.00 91.94 80 THR A O 1
ATOM 669 N N . LYS A 1 81 ? 7.387 7.924 0.563 1.00 94.06 81 LYS A N 1
ATOM 670 C CA . LYS A 1 81 ? 7.404 8.812 1.725 1.00 94.06 81 LYS A CA 1
ATOM 671 C C . LYS A 1 81 ? 5.996 9.049 2.275 1.00 94.06 81 LYS A C 1
ATOM 673 O O . LYS A 1 81 ? 5.767 8.830 3.455 1.00 94.06 81 LYS A O 1
ATOM 678 N N . GLU A 1 82 ? 5.065 9.464 1.417 1.00 92.88 82 GLU A N 1
ATOM 679 C CA . GLU A 1 82 ? 3.672 9.732 1.793 1.00 92.88 82 GLU A CA 1
ATOM 680 C C . GLU A 1 82 ? 2.999 8.485 2.385 1.00 92.88 82 GLU A C 1
ATOM 682 O O . GLU A 1 82 ? 2.300 8.570 3.392 1.00 92.88 82 GLU A O 1
ATOM 687 N N . GLY A 1 83 ? 3.228 7.320 1.771 1.00 91.44 83 GLY A N 1
ATOM 688 C CA . GLY A 1 83 ? 2.677 6.058 2.241 1.00 91.44 83 GLY A CA 1
ATOM 689 C C . GLY A 1 83 ? 3.220 5.664 3.612 1.00 91.44 83 GLY A C 1
ATOM 690 O O . GLY A 1 83 ? 2.428 5.343 4.495 1.00 91.44 83 GLY A O 1
ATOM 691 N N . LYS A 1 84 ? 4.540 5.779 3.826 1.00 95.44 84 LYS A N 1
ATOM 692 C CA . LYS A 1 84 ? 5.149 5.486 5.130 1.00 95.44 84 LYS A CA 1
ATOM 693 C C . LYS A 1 84 ? 4.655 6.441 6.212 1.00 95.44 84 LYS A C 1
ATOM 695 O O . LYS A 1 84 ? 4.226 5.979 7.261 1.00 95.44 84 LYS A O 1
ATOM 700 N N . GLU A 1 85 ? 4.624 7.746 5.944 1.00 94.56 85 GLU A N 1
ATOM 701 C CA . GLU A 1 85 ? 4.091 8.738 6.892 1.00 94.56 85 GLU A CA 1
ATOM 702 C C . GLU A 1 85 ? 2.635 8.427 7.272 1.00 94.56 85 GLU A C 1
ATOM 704 O O . GLU A 1 85 ? 2.256 8.504 8.441 1.00 94.56 85 GLU A O 1
ATOM 709 N N . ARG A 1 86 ? 1.815 8.025 6.293 1.00 90.50 86 ARG A N 1
ATOM 710 C CA . ARG A 1 86 ? 0.429 7.622 6.529 1.00 90.50 86 ARG A CA 1
ATOM 711 C C . ARG A 1 86 ? 0.335 6.382 7.413 1.00 90.50 86 ARG A C 1
ATOM 713 O O . ARG A 1 86 ? -0.477 6.378 8.335 1.00 90.50 86 ARG A O 1
ATOM 720 N N . THR A 1 87 ? 1.111 5.335 7.143 1.00 92.94 87 THR A N 1
ATOM 721 C CA . THR A 1 87 ? 1.053 4.091 7.922 1.00 92.94 87 THR A CA 1
ATOM 722 C C . THR A 1 87 ? 1.710 4.222 9.297 1.00 92.94 87 THR A C 1
ATOM 724 O O . THR A 1 87 ? 1.223 3.608 10.245 1.00 92.94 87 THR A O 1
ATOM 727 N N . ASP A 1 88 ? 2.720 5.085 9.448 1.00 94.00 88 ASP A N 1
ATOM 728 C CA . ASP A 1 88 ? 3.373 5.387 10.729 1.00 94.00 88 ASP A CA 1
ATOM 729 C C . ASP A 1 88 ? 2.358 5.968 11.736 1.00 94.00 88 ASP A C 1
ATOM 731 O O . ASP A 1 88 ? 2.403 5.644 12.922 1.00 94.00 88 ASP A O 1
ATOM 735 N N . ILE A 1 89 ? 1.375 6.757 11.273 1.00 91.00 89 ILE A N 1
ATOM 736 C CA . ILE A 1 89 ? 0.278 7.263 12.122 1.00 91.00 89 ILE A CA 1
ATOM 737 C C . ILE A 1 89 ? -0.543 6.115 12.723 1.00 91.00 89 ILE A C 1
ATOM 739 O O . ILE A 1 89 ? -0.976 6.212 13.870 1.00 91.00 89 ILE A O 1
ATOM 743 N N . PHE A 1 90 ? -0.792 5.047 11.963 1.00 90.19 90 PHE A N 1
ATOM 744 C CA . PHE A 1 90 ? -1.562 3.898 12.446 1.00 90.19 90 PHE A CA 1
ATOM 745 C C . PHE A 1 90 ? -0.714 2.975 13.319 1.00 90.19 90 PHE A C 1
ATOM 747 O O . PHE A 1 90 ? -1.210 2.514 14.343 1.00 90.19 90 PHE A O 1
ATOM 754 N N . MET A 1 91 ? 0.566 2.788 12.987 1.00 90.62 91 MET A N 1
ATOM 755 C CA . MET A 1 91 ? 1.520 2.096 13.860 1.00 90.62 91 MET A CA 1
ATOM 756 C C . MET A 1 91 ? 1.638 2.777 15.225 1.00 90.62 91 MET A C 1
ATOM 758 O O . MET A 1 91 ? 1.560 2.112 16.250 1.00 90.62 91 MET A O 1
ATOM 762 N N . GLY A 1 92 ? 1.734 4.109 15.262 1.00 87.44 92 GLY A N 1
ATOM 763 C CA . GLY A 1 92 ? 1.795 4.873 16.512 1.00 87.44 92 GLY A CA 1
ATOM 764 C C . GLY A 1 92 ? 0.507 4.849 17.346 1.00 87.44 92 GLY A C 1
ATOM 765 O O . GLY A 1 92 ? 0.515 5.317 18.481 1.00 87.44 92 GLY A O 1
ATOM 766 N N . ARG A 1 93 ? -0.603 4.329 16.803 1.00 85.94 93 ARG A N 1
ATOM 767 C CA . ARG A 1 93 ? -1.863 4.106 17.538 1.00 85.94 93 ARG A CA 1
ATOM 768 C C . ARG A 1 93 ? -1.958 2.711 18.147 1.00 85.94 93 ARG A C 1
ATOM 770 O O . ARG A 1 93 ? -2.923 2.451 18.863 1.00 85.94 93 ARG A O 1
ATOM 777 N N . LEU A 1 94 ? -1.015 1.817 17.851 1.00 85.00 94 LEU A N 1
ATOM 778 C CA . LEU A 1 94 ? -0.966 0.510 18.491 1.00 85.00 94 LEU A CA 1
ATOM 779 C C . LEU A 1 94 ? -0.613 0.703 19.966 1.00 85.00 94 LEU A C 1
ATOM 781 O O . LEU A 1 94 ? 0.397 1.311 20.305 1.00 85.00 94 LEU A O 1
ATOM 785 N N . ILE A 1 95 ? -1.491 0.212 20.832 1.00 77.25 95 ILE A N 1
ATOM 786 C CA . ILE A 1 95 ? -1.300 0.208 22.284 1.00 77.25 95 ILE A CA 1
ATOM 787 C C . ILE A 1 95 ? -0.728 -1.154 22.658 1.00 77.25 95 ILE A C 1
ATOM 789 O O . ILE A 1 95 ? -1.211 -2.153 22.136 1.00 77.25 95 ILE A O 1
ATOM 793 N N . ASP A 1 96 ? 0.254 -1.232 23.550 1.00 70.69 96 ASP A N 1
ATOM 794 C CA . ASP A 1 96 ? 0.718 -2.539 24.017 1.00 70.69 96 ASP A CA 1
ATOM 795 C C . ASP A 1 96 ? -0.432 -3.293 24.710 1.00 70.69 96 ASP A C 1
ATOM 797 O O . ASP A 1 96 ? -1.108 -2.726 25.579 1.00 70.69 96 ASP A O 1
ATOM 801 N N . PRO A 1 97 ? -0.698 -4.561 24.345 1.00 63.31 97 PRO A N 1
ATOM 802 C CA . PRO A 1 97 ? -1.696 -5.350 25.045 1.00 63.31 97 PRO A CA 1
ATOM 803 C C . PRO A 1 97 ? -1.274 -5.520 26.509 1.00 63.31 97 PRO A C 1
ATOM 805 O O . PRO A 1 97 ? -0.108 -5.778 26.813 1.00 63.31 97 PRO A O 1
ATOM 808 N N . LEU A 1 98 ? -2.230 -5.375 27.430 1.00 66.50 98 LEU A N 1
ATOM 809 C CA . LEU A 1 98 ? -1.949 -5.522 28.854 1.00 66.50 98 LEU A CA 1
ATOM 810 C C . LEU A 1 98 ? -1.453 -6.951 29.158 1.00 66.50 98 LEU A C 1
ATOM 812 O O . LEU A 1 98 ? -2.009 -7.920 28.637 1.00 66.50 98 LEU A O 1
ATOM 816 N N . PRO A 1 99 ? -0.411 -7.106 29.996 1.00 59.31 99 PRO A N 1
ATOM 817 C CA . PRO A 1 99 ? 0.292 -8.377 30.184 1.00 59.31 99 PRO A CA 1
ATOM 818 C C . PRO A 1 99 ? -0.532 -9.459 30.899 1.00 59.31 99 PRO A C 1
ATOM 820 O O . PRO A 1 99 ? -0.116 -10.617 30.945 1.00 59.31 99 PRO A O 1
ATOM 823 N N . HIS A 1 100 ? -1.655 -9.101 31.518 1.00 62.06 100 HIS A N 1
ATOM 824 C CA . HIS A 1 100 ? -2.580 -10.016 32.179 1.00 62.06 100 HIS A CA 1
ATOM 825 C C . HIS A 1 100 ? -3.939 -9.335 32.292 1.00 62.06 100 HIS A C 1
ATOM 827 O O . HIS A 1 100 ? -4.004 -8.129 32.506 1.00 62.06 100 HIS A O 1
ATOM 833 N N . TYR A 1 101 ? -4.997 -10.130 32.154 1.00 61.84 101 TYR A N 1
ATOM 834 C CA . TYR A 1 101 ? -6.372 -9.674 32.280 1.00 61.84 101 TYR A CA 1
ATOM 835 C C . TYR A 1 101 ? -6.904 -10.062 33.663 1.00 61.84 101 TYR A C 1
ATOM 837 O O . TYR A 1 101 ? -6.881 -11.237 34.047 1.00 61.84 101 TYR A O 1
ATOM 845 N N . GLY A 1 102 ? -7.322 -9.075 34.450 1.00 62.78 102 GLY A N 1
ATOM 846 C CA . GLY A 1 102 ? -7.985 -9.303 35.725 1.00 62.78 102 GLY A CA 1
ATOM 847 C C . GLY A 1 102 ? -9.388 -9.872 35.516 1.00 62.78 102 GLY A C 1
ATOM 848 O O . GLY A 1 102 ? -10.145 -9.408 34.670 1.00 62.78 102 GLY A O 1
ATOM 849 N N . SER A 1 103 ? -9.786 -10.861 36.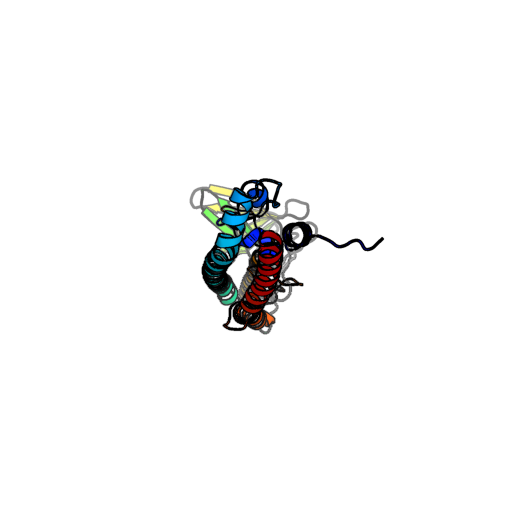318 1.00 70.44 103 SER A N 1
ATOM 850 C CA . SER A 1 103 ? -11.172 -11.342 36.287 1.00 70.44 103 SER A CA 1
ATOM 851 C C . SER A 1 103 ? -12.076 -10.409 37.095 1.00 70.44 103 SER A C 1
ATOM 853 O O . SER A 1 103 ? -11.808 -10.197 38.282 1.00 70.44 103 SER A O 1
ATOM 855 N N . PRO A 1 104 ? -13.149 -9.859 36.502 1.00 73.00 104 PRO A N 1
ATOM 856 C CA . PRO A 1 104 ? -14.092 -9.047 37.248 1.00 73.00 104 PRO A CA 1
ATOM 857 C C . PRO A 1 104 ? -14.804 -9.920 38.284 1.00 73.00 104 PRO A C 1
ATOM 859 O O . PRO A 1 104 ? -15.098 -11.094 38.044 1.00 73.00 104 PRO A O 1
ATOM 862 N N . VAL A 1 105 ? -15.093 -9.345 39.450 1.00 80.81 105 VAL A N 1
ATOM 863 C CA . VAL A 1 105 ? -15.872 -10.037 40.480 1.00 80.81 105 VAL A CA 1
ATOM 864 C C . VAL A 1 105 ? -17.334 -10.043 40.044 1.00 80.81 105 VAL A C 1
ATOM 866 O O . VAL A 1 105 ? -17.981 -8.998 40.024 1.00 80.81 105 VAL A O 1
ATOM 869 N N . LEU A 1 106 ? -17.843 -11.222 39.689 1.00 87.06 106 LEU A N 1
ATOM 870 C CA . LEU A 1 106 ? -19.245 -11.410 39.328 1.00 87.06 106 LEU A CA 1
ATOM 871 C C . LEU A 1 106 ? -20.091 -11.604 40.586 1.00 87.06 106 LEU A C 1
ATOM 873 O O . LEU A 1 106 ? -19.754 -12.415 41.451 1.00 87.06 106 LEU A O 1
ATOM 877 N N . THR A 1 107 ? -21.196 -10.870 40.692 1.00 85.81 107 THR A N 1
ATOM 878 C CA . THR A 1 107 ? -22.093 -10.945 41.851 1.00 85.81 107 THR A CA 1
ATOM 879 C C . THR A 1 107 ? -23.565 -10.970 41.447 1.00 85.81 107 THR A C 1
ATOM 881 O O . THR A 1 107 ? -23.968 -10.430 40.416 1.00 85.81 107 THR A O 1
ATOM 884 N N . GLY A 1 108 ? -24.384 -11.596 42.297 1.00 85.94 108 GLY A N 1
ATOM 885 C CA . GLY A 1 108 ? -25.840 -11.588 42.163 1.00 85.94 108 GLY A CA 1
ATOM 886 C C . GLY A 1 108 ? -26.412 -12.556 41.113 1.00 85.94 108 GLY A C 1
ATOM 887 O O . GLY A 1 108 ? -25.699 -13.407 40.571 1.00 85.94 108 GLY A O 1
ATOM 888 N N . PRO A 1 109 ? -27.735 -12.477 40.868 1.00 86.50 109 PRO A N 1
ATOM 889 C CA . PRO A 1 109 ? -28.419 -13.332 39.904 1.00 86.50 109 PRO A CA 1
ATOM 890 C C . PRO A 1 109 ? -28.032 -12.975 38.465 1.00 86.50 109 PRO A C 1
ATOM 892 O O . PRO A 1 109 ? -27.745 -11.819 38.155 1.00 86.50 109 PRO A O 1
ATOM 895 N N . SER A 1 110 ? -28.046 -13.972 37.581 1.00 88.62 110 SER A N 1
ATOM 896 C CA . SER A 1 110 ? -27.846 -13.769 36.146 1.00 88.62 110 SER A CA 1
ATOM 897 C C . SER A 1 110 ? -29.138 -13.334 35.454 1.00 88.62 110 SER A C 1
ATOM 899 O O . SER A 1 110 ? -30.224 -13.783 35.827 1.00 88.62 110 SER A O 1
ATOM 901 N N . MET A 1 111 ? -29.017 -12.524 34.405 1.00 89.38 111 MET A N 1
ATOM 902 C CA . MET A 1 111 ? -30.123 -12.109 33.544 1.00 89.38 111 MET A CA 1
ATOM 903 C C . MET A 1 111 ? -29.752 -12.303 32.067 1.00 89.38 111 MET A C 1
ATOM 905 O O . MET A 1 111 ? -28.623 -11.978 31.687 1.00 89.38 111 MET A O 1
ATOM 909 N N . PRO A 1 112 ? -30.670 -12.782 31.208 1.00 89.00 112 PRO A N 1
ATOM 910 C CA . PRO A 1 112 ? -30.431 -12.805 29.772 1.00 89.00 112 PRO A CA 1
ATOM 911 C C . PRO A 1 112 ? -30.334 -11.377 29.230 1.00 89.00 112 PRO A C 1
ATOM 913 O O . PRO A 1 112 ? -31.188 -10.541 29.520 1.00 89.00 112 PRO A O 1
ATOM 916 N N . LEU A 1 113 ? -29.312 -11.116 28.417 1.00 85.56 113 LEU A N 1
ATOM 917 C CA . LEU A 1 113 ? -29.178 -9.880 27.641 1.00 85.56 113 LEU A CA 1
ATOM 918 C C . LEU A 1 113 ? -29.400 -10.129 26.140 1.00 85.56 113 LEU A C 1
ATOM 920 O O . LEU A 1 113 ? -29.891 -9.248 25.441 1.00 85.56 113 LEU A O 1
ATOM 924 N N . THR A 1 114 ? -29.111 -11.349 25.675 1.00 85.31 114 THR A N 1
ATOM 925 C CA . THR A 1 114 ? -29.502 -11.910 24.367 1.00 85.31 114 THR A CA 1
ATOM 926 C C . THR A 1 114 ? -29.954 -13.368 24.558 1.00 85.31 114 THR A C 1
ATOM 928 O O . THR A 1 114 ? -29.904 -13.894 25.672 1.00 85.31 114 THR A O 1
ATOM 931 N N . ASN A 1 115 ? -30.365 -14.060 23.488 1.00 85.06 115 ASN A N 1
ATOM 932 C CA . ASN A 1 115 ? -30.708 -15.489 23.542 1.00 85.06 115 ASN A CA 1
ATOM 933 C C . ASN A 1 115 ? -29.540 -16.369 24.015 1.00 85.06 115 ASN A C 1
ATOM 935 O O . ASN A 1 115 ? -29.752 -17.443 24.576 1.00 85.06 115 ASN A O 1
ATOM 939 N N . THR A 1 116 ? -28.311 -15.932 23.748 1.00 85.00 116 THR A N 1
ATOM 940 C CA . THR A 1 116 ? -27.083 -16.701 23.972 1.00 85.00 116 THR A CA 1
ATOM 941 C C . THR A 1 116 ? -26.223 -16.128 25.095 1.00 85.00 116 THR A C 1
ATOM 943 O O . THR A 1 116 ? -25.315 -16.808 25.570 1.00 85.00 116 THR A O 1
ATOM 946 N N . ILE A 1 117 ? -26.511 -14.906 25.556 1.00 86.88 117 ILE A N 1
ATOM 947 C CA . ILE A 1 117 ? -25.691 -14.187 26.532 1.00 86.88 117 ILE A CA 1
ATOM 948 C C . ILE A 1 117 ? -26.483 -13.931 27.806 1.00 86.88 117 ILE A C 1
ATOM 950 O O . ILE A 1 117 ? -27.517 -13.261 27.805 1.00 86.88 117 ILE A O 1
ATOM 954 N N . GLN A 1 118 ? -25.929 -14.424 28.910 1.00 90.00 118 GLN A N 1
ATOM 955 C CA . GLN A 1 118 ? -26.357 -14.150 30.276 1.00 90.00 118 GLN A CA 1
ATOM 956 C C . GLN A 1 118 ? -25.332 -13.223 30.932 1.00 90.00 118 GLN A C 1
ATOM 958 O O . GLN A 1 118 ? -24.128 -13.422 30.765 1.00 90.00 118 GLN A O 1
ATOM 963 N N . VAL A 1 119 ? -25.798 -12.230 31.684 1.00 90.50 119 VAL A N 1
ATOM 964 C CA . VAL A 1 119 ? -24.944 -11.261 32.382 1.00 90.50 119 VAL A CA 1
ATOM 965 C C . VAL A 1 119 ? -25.231 -11.235 33.879 1.00 90.50 119 VAL A C 1
ATOM 967 O O . VAL A 1 119 ? -26.353 -11.494 34.310 1.00 90.50 119 VAL A O 1
ATOM 970 N N . GLN A 1 120 ? -24.211 -10.911 34.669 1.00 92.00 120 GLN A N 1
ATOM 971 C CA . GLN A 1 120 ? -24.276 -10.652 36.109 1.00 92.00 120 GLN A CA 1
ATOM 972 C C . GLN A 1 120 ? -23.701 -9.267 36.405 1.00 92.00 120 GLN A C 1
ATOM 974 O O . GLN A 1 120 ? -23.035 -8.671 35.557 1.00 92.00 120 GLN A O 1
ATOM 979 N N . VAL A 1 121 ? -23.916 -8.751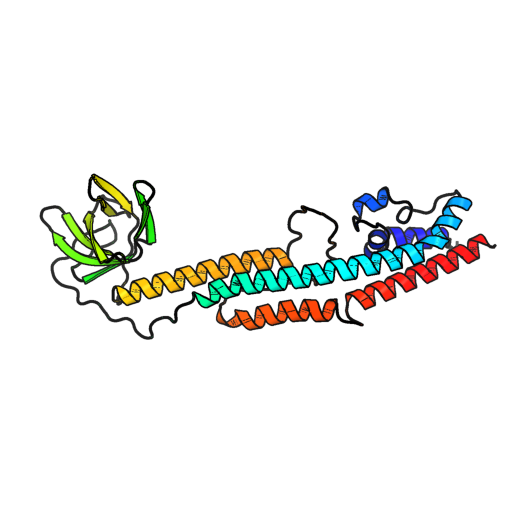 37.618 1.00 92.56 121 VAL A N 1
ATOM 980 C CA . VAL A 1 121 ? -23.212 -7.538 38.052 1.00 92.56 121 VAL A CA 1
ATOM 981 C C . VAL A 1 121 ? -21.711 -7.822 38.040 1.00 92.56 121 VAL A C 1
ATOM 983 O O . VAL A 1 121 ? -21.266 -8.823 38.600 1.00 92.56 121 VAL A O 1
ATOM 986 N N . GLY A 1 122 ? -20.950 -6.960 37.372 1.00 89.81 122 GLY A N 1
ATOM 987 C CA . GLY A 1 122 ? -19.525 -7.124 37.097 1.00 89.81 122 GLY A CA 1
ATOM 988 C C . GLY A 1 122 ? -19.199 -7.677 35.706 1.00 89.81 122 GLY A C 1
ATOM 989 O O . GLY A 1 122 ? -18.055 -7.540 35.281 1.00 89.81 122 GLY A O 1
ATOM 990 N N . SER A 1 123 ? -20.160 -8.255 34.971 1.00 92.00 123 SER A N 1
ATOM 991 C CA . SER A 1 123 ? -19.922 -8.759 33.609 1.00 92.00 123 SER A CA 1
ATOM 992 C C . SER A 1 123 ? -19.431 -7.648 32.681 1.00 92.00 123 SER A C 1
ATOM 994 O O . SER A 1 123 ? -19.985 -6.546 32.687 1.00 92.00 123 SER A O 1
ATOM 996 N N . ILE A 1 124 ? -18.434 -7.959 31.847 1.00 91.88 124 ILE A N 1
ATOM 997 C CA . ILE A 1 124 ? -17.980 -7.079 30.769 1.00 91.88 124 ILE A CA 1
ATOM 998 C C . ILE A 1 124 ? -18.585 -7.545 29.451 1.00 91.88 124 ILE A C 1
ATOM 1000 O O . ILE A 1 124 ? -18.511 -8.721 29.087 1.00 91.88 124 ILE A O 1
ATOM 1004 N N . ILE A 1 125 ? -19.167 -6.601 28.725 1.00 90.88 125 ILE A N 1
ATOM 1005 C CA . ILE A 1 125 ? -19.750 -6.822 27.411 1.00 90.88 125 ILE A CA 1
ATOM 1006 C C . ILE A 1 125 ? -19.083 -5.928 26.372 1.00 90.88 125 ILE A C 1
ATOM 1008 O O . ILE A 1 125 ? -18.660 -4.813 26.671 1.00 90.88 125 ILE A O 1
ATOM 1012 N N . GLN A 1 126 ? -19.022 -6.410 25.140 1.00 89.75 126 GLN A N 1
ATOM 1013 C CA . GLN A 1 126 ? -18.642 -5.632 23.973 1.00 89.75 126 GLN A CA 1
ATOM 1014 C C . GLN A 1 126 ? -19.879 -5.367 23.129 1.00 89.75 126 GLN A C 1
ATOM 1016 O O . GLN A 1 126 ? -20.702 -6.257 22.923 1.00 89.75 126 GLN A O 1
ATOM 1021 N N . VAL A 1 127 ? -19.975 -4.144 22.621 1.00 86.75 127 VAL A N 1
ATOM 1022 C CA . VAL A 1 127 ? -21.009 -3.742 21.666 1.00 86.75 127 VAL A CA 1
ATOM 1023 C C . VAL A 1 127 ? -20.356 -3.381 20.334 1.00 86.75 127 VAL A C 1
ATOM 1025 O O . VAL A 1 127 ? -20.743 -3.900 19.291 1.00 86.75 127 VAL A O 1
ATOM 1028 N N . GLY A 1 128 ? -19.303 -2.556 20.367 1.00 74.12 128 GLY A N 1
ATOM 1029 C CA . GLY A 1 128 ? -18.509 -2.204 19.189 1.00 74.12 128 GLY A CA 1
ATOM 1030 C C . GLY A 1 128 ? -19.288 -1.429 18.122 1.00 74.12 128 GLY A C 1
ATOM 1031 O O . GLY A 1 128 ? -19.059 -1.644 16.932 1.00 74.12 128 GLY A O 1
ATOM 1032 N N . VAL A 1 129 ? -20.224 -0.559 18.526 1.00 75.38 129 VAL A N 1
ATOM 1033 C CA . VAL A 1 129 ? -21.037 0.242 17.595 1.00 75.38 129 VAL A CA 1
ATOM 1034 C C . VAL A 1 129 ? -21.023 1.730 17.939 1.00 75.38 129 VAL A C 1
ATOM 1036 O O . VAL A 1 129 ? -21.190 2.138 19.089 1.00 75.38 129 VAL A O 1
ATOM 1039 N N . GLY A 1 130 ? -20.898 2.557 16.900 1.00 80.00 130 GLY A N 1
ATOM 1040 C CA . GLY A 1 130 ? -21.126 3.994 16.991 1.00 80.00 130 GLY A CA 1
ATOM 1041 C C . GLY A 1 130 ? -22.606 4.312 16.805 1.00 80.00 130 GLY A C 1
ATOM 1042 O O . GLY A 1 130 ? -23.177 4.021 15.755 1.00 80.00 130 GLY A O 1
ATOM 1043 N N . ILE A 1 131 ? -23.227 4.943 17.799 1.00 82.06 131 ILE A N 1
ATOM 1044 C CA . ILE A 1 131 ? -24.610 5.415 17.708 1.00 82.06 131 ILE A CA 1
ATOM 1045 C C . ILE A 1 131 ? -24.611 6.911 17.434 1.00 82.06 131 ILE A C 1
ATOM 1047 O O . ILE A 1 131 ? -24.156 7.709 18.253 1.00 82.06 131 ILE A O 1
ATOM 1051 N N . THR A 1 132 ? -25.165 7.300 16.287 1.00 81.75 132 THR A N 1
ATOM 1052 C CA . THR A 1 132 ? -25.386 8.708 15.949 1.00 81.75 132 THR A CA 1
ATOM 1053 C C . THR A 1 132 ? -26.787 9.141 16.365 1.00 81.75 132 THR A C 1
ATOM 1055 O O . THR A 1 132 ? -27.790 8.662 15.835 1.00 81.75 132 THR A O 1
ATOM 1058 N N . PHE A 1 133 ? -26.863 10.109 17.276 1.00 78.94 133 PHE A N 1
ATOM 1059 C CA . PHE A 1 133 ? -28.111 10.735 17.702 1.00 78.94 133 PHE A CA 1
ATOM 1060 C C . PHE A 1 133 ? -27.971 12.260 17.654 1.00 78.94 133 PHE A C 1
ATOM 1062 O O . PHE A 1 133 ? -27.074 12.833 18.270 1.00 78.94 133 PHE A O 1
ATOM 1069 N N . HIS A 1 134 ? -28.838 12.924 16.877 1.00 76.50 134 HIS A N 1
ATOM 1070 C CA . HIS A 1 134 ? -28.811 14.381 16.646 1.00 76.50 134 HIS A CA 1
ATOM 1071 C C . HIS A 1 134 ? -27.438 14.925 16.214 1.00 76.50 134 HIS A C 1
ATOM 1073 O O . HIS A 1 134 ? -26.963 15.944 16.710 1.00 76.50 134 HIS A O 1
ATOM 1079 N N . GLY A 1 135 ? -26.774 14.217 15.297 1.00 75.88 135 GLY A N 1
ATOM 1080 C CA . GLY A 1 135 ? -25.480 14.626 14.738 1.00 75.88 135 GLY A CA 1
ATOM 1081 C C . GLY A 1 135 ? -24.280 14.424 15.668 1.00 75.88 135 GLY A C 1
ATOM 1082 O O . GLY A 1 135 ? -23.161 14.749 15.280 1.00 75.88 135 GLY A O 1
ATOM 1083 N N . ARG A 1 136 ? -24.480 13.869 16.871 1.00 78.00 136 ARG A N 1
ATOM 1084 C CA . ARG A 1 136 ? -23.395 13.416 17.750 1.00 78.00 136 ARG A CA 1
ATOM 1085 C C . ARG A 1 136 ? -23.302 11.901 17.703 1.00 78.00 136 ARG A C 1
ATOM 1087 O O . ARG A 1 136 ? -24.302 11.223 17.926 1.00 78.00 136 ARG A O 1
ATOM 1094 N N . THR A 1 137 ? -22.109 11.390 17.423 1.00 82.62 137 THR A N 1
ATOM 1095 C CA . THR A 1 137 ? -21.822 9.956 17.481 1.00 82.62 137 THR A CA 1
ATOM 1096 C C . THR A 1 137 ? -21.183 9.631 18.821 1.00 82.62 137 THR A C 1
ATOM 1098 O O . THR A 1 137 ? -20.131 10.183 19.143 1.00 82.62 137 THR A O 1
ATOM 1101 N N . THR A 1 138 ? -21.822 8.751 19.585 1.00 82.62 138 THR A N 1
ATOM 1102 C CA . THR A 1 138 ? -21.263 8.164 20.805 1.00 82.62 138 THR A CA 1
ATOM 1103 C C . THR A 1 138 ? -20.816 6.748 20.480 1.00 82.62 138 THR A C 1
ATOM 1105 O O . THR A 1 138 ? -21.570 5.972 19.895 1.00 82.62 138 THR A O 1
ATOM 1108 N N . ASP A 1 139 ? -19.568 6.441 20.811 1.00 84.06 139 ASP A N 1
ATOM 1109 C CA . ASP A 1 139 ? -18.941 5.162 20.502 1.00 84.06 139 ASP A CA 1
ATOM 1110 C C . ASP A 1 139 ? -19.065 4.225 21.705 1.00 84.06 139 ASP A C 1
ATOM 1112 O O . ASP A 1 139 ? -18.394 4.423 22.721 1.00 84.06 139 ASP A O 1
ATOM 1116 N N . PHE A 1 140 ? -19.961 3.243 21.592 1.00 86.31 140 PHE A N 1
ATOM 1117 C CA . PHE A 1 140 ? -20.207 2.224 22.606 1.00 86.31 140 PHE A CA 1
ATOM 1118 C C . PHE A 1 140 ? -19.333 1.011 22.307 1.00 86.31 140 PHE A C 1
ATOM 1120 O O . PHE A 1 140 ? -19.689 0.149 21.500 1.00 86.31 140 PHE A O 1
ATOM 1127 N N . ARG A 1 141 ? -18.164 0.952 22.948 1.00 88.44 141 ARG A N 1
ATOM 1128 C CA . ARG A 1 141 ? -17.153 -0.081 22.679 1.00 88.44 141 ARG A CA 1
ATOM 1129 C C . ARG A 1 141 ? -17.352 -1.273 23.590 1.00 88.44 141 ARG A C 1
ATOM 1131 O O . ARG A 1 141 ? -17.739 -2.350 23.138 1.00 88.44 141 ARG A O 1
ATOM 1138 N N . VAL A 1 142 ? -17.137 -1.029 24.877 1.00 90.88 142 VAL A N 1
ATOM 1139 C CA . VAL A 1 142 ? -17.211 -2.000 25.962 1.00 90.88 142 VAL A CA 1
ATOM 1140 C C . VAL A 1 142 ? -17.956 -1.394 27.141 1.00 90.88 142 VAL A C 1
ATOM 1142 O O . VAL A 1 142 ? -17.909 -0.181 27.363 1.00 90.88 142 VAL A O 1
ATOM 1145 N N . GLY A 1 143 ? -18.658 -2.238 27.887 1.00 92.12 143 GLY A N 1
ATOM 1146 C CA . GLY A 1 143 ? -19.423 -1.823 29.049 1.00 92.12 143 GLY A CA 1
ATOM 1147 C C . GLY A 1 143 ? -19.352 -2.829 30.187 1.00 92.12 143 GLY A C 1
ATOM 1148 O O . GLY A 1 143 ? -19.226 -4.030 29.960 1.00 92.12 143 GLY A O 1
ATOM 1149 N N . GLN A 1 144 ? -19.434 -2.327 31.415 1.00 93.69 144 GLN A N 1
ATOM 1150 C CA . GLN A 1 144 ? -19.522 -3.123 32.632 1.00 93.69 144 GLN A CA 1
ATOM 1151 C C . GLN A 1 144 ? -20.946 -3.076 33.171 1.00 93.69 144 GLN A C 1
ATOM 1153 O O . GLN A 1 144 ? -21.520 -2.001 33.329 1.00 93.69 144 GLN A O 1
ATOM 1158 N N . VAL A 1 145 ? -21.517 -4.235 33.480 1.00 93.56 145 VAL A N 1
ATOM 1159 C CA . VAL A 1 145 ? -22.822 -4.315 34.139 1.00 93.56 145 VAL A CA 1
ATOM 1160 C C . VAL A 1 145 ? -22.668 -3.890 35.597 1.00 93.56 145 VAL A C 1
ATOM 1162 O O . VAL A 1 145 ? -22.014 -4.574 36.379 1.00 93.56 145 VAL A O 1
ATOM 1165 N N . GLU A 1 146 ? -23.268 -2.764 35.969 1.00 93.69 146 GLU A N 1
ATOM 1166 C CA . GLU A 1 146 ? -23.173 -2.186 37.319 1.00 93.69 146 GLU A CA 1
ATOM 1167 C C . GLU A 1 146 ? -24.367 -2.582 38.194 1.00 93.69 146 GLU A C 1
ATOM 1169 O O . GLU A 1 146 ? -24.255 -2.704 39.412 1.00 93.69 146 GLU A O 1
ATOM 1174 N N . SER A 1 147 ? -25.529 -2.813 37.582 1.00 92.75 147 SER A N 1
ATOM 1175 C CA . SER A 1 147 ? -26.710 -3.313 38.280 1.00 92.75 147 SER A CA 1
ATOM 1176 C C . SER A 1 147 ? -27.635 -4.073 37.337 1.00 92.75 147 SER A C 1
ATOM 1178 O O . SER A 1 147 ? -27.618 -3.875 36.121 1.00 92.75 147 SER A O 1
ATOM 1180 N N . ILE A 1 148 ? -28.454 -4.948 37.914 1.00 92.38 148 ILE A N 1
ATOM 1181 C CA . ILE A 1 148 ? -29.514 -5.679 37.221 1.00 92.38 148 ILE A CA 1
ATOM 1182 C C . ILE A 1 148 ? -30.818 -5.377 37.949 1.00 92.38 148 ILE A C 1
ATOM 1184 O O . ILE A 1 148 ? -30.870 -5.450 39.178 1.00 92.38 148 ILE A O 1
ATOM 1188 N N . ASN A 1 149 ? -31.864 -5.058 37.194 1.00 87.50 149 ASN A N 1
ATOM 1189 C CA . ASN A 1 149 ? -33.214 -4.892 37.695 1.00 87.50 149 ASN A CA 1
ATOM 1190 C C . ASN A 1 149 ? -34.117 -6.013 37.142 1.00 87.50 149 ASN A C 1
ATOM 1192 O O . ASN A 1 149 ? -34.583 -5.960 36.005 1.00 87.50 149 ASN A O 1
ATOM 1196 N N . PRO A 1 150 ? -34.399 -7.051 37.948 1.00 79.38 150 PRO A N 1
ATOM 1197 C CA . PRO A 1 150 ? -35.253 -8.153 37.517 1.00 79.38 150 PRO A CA 1
ATOM 1198 C C . PRO A 1 150 ? -36.705 -7.740 37.235 1.00 79.38 150 PRO A C 1
ATOM 1200 O O . PRO A 1 150 ? -37.397 -8.448 36.512 1.00 79.38 150 PRO A O 1
ATOM 1203 N N . ALA A 1 151 ? -37.185 -6.631 37.813 1.00 80.88 151 ALA A N 1
ATOM 1204 C CA . ALA A 1 151 ? -38.583 -6.216 37.688 1.00 80.88 151 ALA A CA 1
ATOM 1205 C C . ALA A 1 151 ? -38.917 -5.647 36.300 1.00 80.88 151 ALA A C 1
ATOM 1207 O O . ALA A 1 151 ? -40.042 -5.803 35.833 1.00 80.88 151 ALA A O 1
ATOM 1208 N N . ASP A 1 152 ? -37.949 -5.002 35.648 1.00 77.62 152 ASP A N 1
ATOM 1209 C CA . ASP A 1 152 ? -38.087 -4.434 34.302 1.00 77.62 152 ASP A CA 1
ATOM 1210 C C . ASP A 1 152 ? -37.270 -5.195 33.241 1.00 77.62 152 ASP A C 1
ATOM 1212 O O . ASP A 1 152 ? -37.306 -4.837 32.064 1.00 77.62 152 ASP A O 1
ATOM 1216 N N . GLY A 1 153 ? -36.567 -6.263 33.641 1.00 83.56 153 GLY A N 1
ATOM 1217 C CA . GLY A 1 153 ? -35.758 -7.088 32.743 1.00 83.56 153 GLY A CA 1
ATOM 1218 C C . GLY A 1 153 ? -34.590 -6.321 32.122 1.00 83.56 153 GLY A C 1
ATOM 1219 O O . GLY A 1 153 ? -34.226 -6.584 30.971 1.00 83.56 153 GLY A O 1
ATOM 1220 N N . SER A 1 154 ? -34.037 -5.347 32.852 1.00 88.94 154 SER A N 1
ATOM 1221 C CA . SER A 1 154 ? -32.960 -4.486 32.371 1.00 88.94 154 SER A CA 1
ATOM 1222 C C . SER A 1 154 ? -31.693 -4.570 33.225 1.00 88.94 154 SER A C 1
ATOM 1224 O O . SER A 1 154 ? -31.707 -4.903 34.409 1.00 88.94 154 SER A O 1
ATOM 1226 N N . ALA A 1 155 ? -30.562 -4.258 32.604 1.00 92.06 155 ALA A N 1
ATOM 1227 C CA . ALA A 1 155 ? -29.265 -4.098 33.234 1.00 92.06 155 ALA A CA 1
ATOM 1228 C C . ALA A 1 155 ? -28.777 -2.665 33.010 1.00 92.06 155 ALA A C 1
ATOM 1230 O O . ALA A 1 155 ? -28.885 -2.138 31.906 1.00 92.06 155 ALA A O 1
ATOM 1231 N N . SER A 1 156 ? -28.212 -2.030 34.034 1.00 93.44 156 SER A N 1
ATOM 1232 C CA . SER A 1 156 ? -27.524 -0.748 33.867 1.00 93.44 156 SER A CA 1
ATOM 1233 C C . SER A 1 156 ? -26.061 -1.010 33.540 1.00 93.44 156 SER A C 1
ATOM 1235 O O . SER A 1 156 ? -25.341 -1.609 34.340 1.00 93.44 156 SER A O 1
ATOM 1237 N N . VAL A 1 157 ? -25.623 -0.560 32.366 1.00 93.75 157 VAL A N 1
ATOM 1238 C CA . VAL A 1 157 ? -24.271 -0.806 31.859 1.00 93.75 157 VAL A CA 1
ATOM 1239 C C . VAL A 1 157 ? -23.492 0.499 31.815 1.00 93.75 157 VAL A C 1
ATOM 1241 O O . VAL A 1 157 ? -23.922 1.459 31.177 1.00 93.75 157 VAL A O 1
ATOM 1244 N N . ARG A 1 158 ? -22.339 0.544 32.486 1.00 93.12 158 ARG A N 1
ATOM 1245 C CA . ARG A 1 158 ? -21.395 1.659 32.390 1.00 93.12 158 ARG A CA 1
ATOM 1246 C C . ARG A 1 158 ? -20.472 1.443 31.206 1.00 93.12 158 ARG A C 1
ATOM 1248 O O . ARG A 1 158 ? -19.708 0.483 31.203 1.00 93.12 158 ARG A O 1
ATOM 1255 N N . PHE A 1 159 ? -20.525 2.338 30.230 1.00 90.50 159 PHE A N 1
ATOM 1256 C CA . PHE A 1 159 ? -19.687 2.269 29.034 1.00 90.50 159 PHE A CA 1
ATOM 1257 C C . PHE A 1 159 ? -18.397 3.085 29.169 1.00 90.50 159 PHE A C 1
ATOM 1259 O O . PHE A 1 159 ? -18.178 3.792 30.156 1.00 90.50 159 PHE A O 1
ATOM 1266 N N . ASN A 1 160 ? -17.544 3.003 28.146 1.00 81.31 160 ASN A N 1
ATOM 1267 C CA . ASN A 1 160 ? -16.303 3.770 27.999 1.00 81.31 160 ASN A CA 1
ATOM 1268 C C . ASN A 1 160 ? -16.500 5.306 28.010 1.00 81.31 160 ASN A C 1
ATOM 1270 O O . ASN A 1 160 ? -15.535 6.042 28.190 1.00 81.31 160 ASN A O 1
ATOM 1274 N N . ASP A 1 161 ? -17.732 5.812 27.872 1.00 80.75 161 ASP A N 1
ATOM 1275 C CA . ASP A 1 161 ? -18.068 7.233 28.071 1.00 80.75 161 ASP A CA 1
ATOM 1276 C C . ASP A 1 161 ? -18.230 7.629 29.557 1.00 80.75 161 ASP A C 1
ATOM 1278 O O . ASP A 1 161 ? -18.487 8.795 29.871 1.00 80.75 161 ASP A O 1
ATOM 1282 N N . GLY A 1 162 ? -18.100 6.660 30.469 1.00 84.25 162 GLY A N 1
ATOM 1283 C CA . GLY A 1 162 ? -18.256 6.816 31.912 1.00 84.25 162 GLY A CA 1
ATOM 1284 C C . GLY A 1 162 ? -19.709 6.889 32.387 1.00 84.25 162 GLY A C 1
ATOM 1285 O O . GLY A 1 162 ? -19.940 7.070 33.583 1.00 84.25 162 GLY A O 1
ATOM 1286 N N . LYS A 1 163 ? -20.694 6.754 31.491 1.00 88.56 163 LYS A N 1
ATOM 1287 C CA . LYS A 1 163 ? -22.118 6.890 31.813 1.00 88.56 163 LYS A CA 1
ATOM 1288 C C . LYS A 1 163 ? -22.813 5.539 31.859 1.00 88.56 163 LYS A C 1
ATOM 1290 O O . LYS A 1 163 ? -22.419 4.588 31.190 1.00 88.56 163 LYS A O 1
ATOM 1295 N N . LEU A 1 164 ? -23.878 5.493 32.654 1.00 91.44 164 LEU A N 1
ATOM 1296 C CA . LEU A 1 164 ? -24.779 4.354 32.752 1.00 91.44 164 LEU A CA 1
ATOM 1297 C C . LEU A 1 164 ? -25.861 4.448 31.684 1.00 91.44 164 LEU A C 1
ATOM 1299 O O . LEU A 1 164 ? -26.564 5.456 31.597 1.00 91.44 164 LEU A O 1
ATOM 1303 N N . HIS A 1 165 ? -26.022 3.369 30.930 1.00 91.31 165 HIS A N 1
ATOM 1304 C CA . HIS A 1 165 ? -27.085 3.210 29.951 1.00 91.31 165 HIS A CA 1
ATOM 1305 C C . HIS A 1 165 ? -27.845 1.908 30.245 1.00 91.31 165 HIS A C 1
ATOM 1307 O O . HIS A 1 165 ? -27.223 0.850 30.365 1.00 91.31 165 HIS A O 1
ATOM 1313 N N . PRO A 1 166 ? -29.177 1.957 30.401 1.00 92.00 166 PRO A N 1
ATOM 1314 C CA . PRO A 1 166 ? -30.013 0.774 30.515 1.00 92.00 166 PRO A CA 1
ATOM 1315 C C . PRO A 1 166 ? -29.958 -0.056 29.236 1.00 92.00 166 PRO A C 1
ATOM 1317 O O . PRO A 1 166 ? -30.130 0.459 28.128 1.00 92.00 166 PRO A O 1
ATOM 1320 N N . MET A 1 167 ? -29.775 -1.357 29.404 1.00 92.94 167 MET A N 1
ATOM 1321 C CA . MET A 1 167 ? -29.884 -2.353 28.354 1.00 92.94 167 MET A CA 1
ATOM 1322 C C . MET A 1 167 ? -30.916 -3.401 28.746 1.00 92.94 167 MET A C 1
ATOM 1324 O O . MET A 1 167 ? -30.970 -3.818 29.897 1.00 92.94 167 MET A O 1
ATOM 1328 N N . SER A 1 168 ? -31.736 -3.838 27.801 1.00 90.81 168 SER A N 1
ATOM 1329 C CA . SER A 1 168 ? -32.759 -4.862 28.034 1.00 90.81 168 SER A CA 1
ATOM 1330 C C . SER A 1 168 ? -32.740 -5.909 26.931 1.00 90.81 168 SER A C 1
ATOM 1332 O O . SER A 1 168 ? -32.308 -5.651 25.805 1.00 90.81 168 SER A O 1
ATOM 1334 N N . PHE A 1 169 ? -33.200 -7.107 27.265 1.00 85.00 169 PHE A N 1
ATOM 1335 C CA . PHE A 1 169 ? -33.370 -8.178 26.298 1.00 85.00 169 PHE A CA 1
ATOM 1336 C C . PHE A 1 169 ? -34.598 -7.920 25.415 1.00 85.00 169 PHE A C 1
ATOM 1338 O O . PHE A 1 169 ? -35.671 -7.593 25.918 1.00 85.00 169 PHE A O 1
ATOM 1345 N N . ILE A 1 170 ? -34.449 -8.101 24.100 1.00 80.38 170 ILE A N 1
ATOM 1346 C CA . ILE A 1 170 ? -35.540 -7.939 23.118 1.00 80.38 170 ILE A CA 1
ATOM 1347 C C . ILE A 1 170 ? -35.843 -9.190 22.295 1.00 80.38 170 ILE A C 1
ATOM 1349 O O . ILE A 1 170 ? -36.719 -9.155 21.433 1.00 80.38 170 ILE A O 1
ATOM 1353 N N . GLY A 1 171 ? -35.171 -10.307 22.576 1.00 67.56 171 GLY A N 1
ATOM 1354 C CA . GLY A 1 171 ? -35.238 -11.501 21.736 1.00 67.56 171 GLY A CA 1
ATOM 1355 C C . GLY A 1 171 ? -34.182 -11.500 20.631 1.00 67.56 171 GLY A C 1
ATOM 1356 O O . GLY A 1 171 ? -33.818 -10.461 20.089 1.00 67.56 171 GLY A O 1
ATOM 1357 N N . GLY A 1 172 ? -33.687 -12.690 20.287 1.00 77.38 172 GLY A N 1
ATOM 1358 C CA . GLY A 1 172 ? -32.655 -12.851 19.259 1.00 77.38 172 GLY A CA 1
ATOM 1359 C C . GLY A 1 172 ? -31.240 -12.621 19.794 1.00 77.38 172 GLY A C 1
ATOM 1360 O O . GLY A 1 172 ? -30.978 -12.771 20.989 1.00 77.38 172 GLY A O 1
ATOM 1361 N N . ASP A 1 173 ? -30.327 -12.262 18.893 1.00 82.12 173 ASP A N 1
ATOM 1362 C CA . ASP A 1 173 ? -28.898 -12.074 19.192 1.00 82.12 173 ASP A CA 1
ATOM 1363 C C . ASP A 1 173 ? -28.520 -10.601 19.458 1.00 82.12 173 ASP A C 1
ATOM 1365 O O . ASP A 1 173 ? -27.342 -10.253 19.507 1.00 82.12 173 ASP A O 1
ATOM 1369 N N . MET A 1 174 ? -29.517 -9.730 19.646 1.00 88.44 174 MET A N 1
ATOM 1370 C CA . MET A 1 174 ? -29.350 -8.291 19.869 1.00 88.44 174 MET A CA 1
ATOM 1371 C C . MET A 1 174 ? -29.901 -7.892 21.242 1.00 88.44 174 MET A C 1
ATOM 1373 O O . MET A 1 174 ? -30.859 -8.488 21.739 1.00 88.44 174 MET A O 1
ATOM 1377 N N . ALA A 1 175 ? -29.324 -6.851 21.836 1.00 89.62 175 ALA A N 1
ATOM 1378 C CA . ALA A 1 175 ? -29.842 -6.208 23.037 1.00 89.62 175 ALA A CA 1
ATOM 1379 C C . ALA A 1 175 ? -30.378 -4.814 22.707 1.00 89.62 175 ALA A C 1
ATOM 1381 O O . ALA A 1 175 ? -29.935 -4.160 21.763 1.00 89.62 175 ALA A O 1
ATOM 1382 N N . LYS A 1 176 ? -31.314 -4.329 23.515 1.00 92.06 176 LYS A N 1
ATOM 1383 C CA . LYS A 1 176 ? -31.885 -2.993 23.383 1.00 92.06 176 LYS A CA 1
ATOM 1384 C C . LYS A 1 176 ? -31.182 -2.033 24.322 1.00 92.06 176 LYS A C 1
ATOM 1386 O O . LYS A 1 176 ? -31.404 -2.090 25.527 1.00 92.06 176 LYS A O 1
ATOM 1391 N N . LEU A 1 177 ? -30.352 -1.160 23.765 1.00 91.44 177 LEU A N 1
ATOM 1392 C CA . LEU A 1 177 ? -29.651 -0.086 24.461 1.00 91.44 177 LEU A CA 1
ATOM 1393 C C . LEU A 1 177 ? -30.505 1.184 24.450 1.00 91.44 177 LEU A C 1
ATOM 1395 O O . LEU A 1 177 ? -30.834 1.701 23.381 1.00 91.44 177 LEU A O 1
ATOM 1399 N N . ASN A 1 178 ? -30.836 1.708 25.628 1.00 89.56 178 ASN A N 1
ATOM 1400 C CA . ASN A 1 178 ? -31.509 2.994 25.742 1.00 89.56 178 ASN A CA 1
ATOM 1401 C C . ASN A 1 178 ? -30.480 4.120 25.898 1.00 89.56 178 ASN A C 1
ATOM 1403 O O . ASN A 1 178 ? -29.775 4.201 26.903 1.00 89.56 178 ASN A O 1
ATOM 1407 N N . TYR A 1 179 ? -30.411 4.994 24.895 1.00 84.81 179 TYR A N 1
ATOM 1408 C CA . TYR A 1 179 ? -29.545 6.162 24.891 1.00 84.81 179 TYR A CA 1
ATOM 1409 C C . TYR A 1 179 ? -30.309 7.418 25.313 1.00 84.81 179 TYR A C 1
ATOM 1411 O O . TYR A 1 179 ? -31.287 7.808 24.668 1.00 84.81 179 TYR A O 1
ATOM 1419 N N . PHE A 1 180 ? -29.810 8.103 26.342 1.00 79.81 180 PHE A N 1
ATOM 1420 C CA . PHE A 1 180 ? -30.402 9.335 26.864 1.00 79.81 180 PHE A CA 1
ATOM 1421 C C . PHE A 1 180 ? -29.556 10.572 26.525 1.00 79.81 180 PHE A C 1
ATOM 1423 O O . PHE A 1 180 ? -28.360 10.649 26.806 1.00 79.81 180 PHE A O 1
ATOM 1430 N N . SER A 1 181 ? -30.212 11.588 25.967 1.00 72.19 181 SER A N 1
ATOM 1431 C CA . SER A 1 181 ? -29.736 12.970 25.845 1.00 72.19 181 SER A CA 1
ATOM 1432 C C . SER A 1 181 ? -30.516 13.863 26.818 1.00 72.19 181 SER A C 1
ATOM 1434 O O . SER A 1 181 ? -31.597 13.487 27.263 1.00 72.19 181 SER A O 1
ATOM 1436 N N . LEU A 1 182 ? -30.017 15.074 27.104 1.00 67.50 182 LEU A N 1
ATOM 1437 C CA . LEU A 1 182 ? -30.629 16.053 28.025 1.00 67.50 182 LEU A CA 1
ATOM 1438 C C . LEU A 1 182 ? -32.131 16.314 27.790 1.00 67.50 182 LEU A C 1
ATOM 1440 O O . LEU A 1 182 ? -32.806 16.785 28.699 1.00 67.50 182 LEU A O 1
ATOM 1444 N N . TYR A 1 183 ? -32.650 16.026 26.595 1.00 68.19 183 TYR A N 1
ATOM 1445 C CA . TYR A 1 183 ? -34.031 16.331 26.219 1.00 68.19 183 TYR A CA 1
ATOM 1446 C C . TYR A 1 183 ? -34.839 15.128 25.715 1.00 68.19 183 TYR A C 1
ATOM 1448 O O . TYR A 1 183 ? -36.050 15.259 25.555 1.00 68.19 183 TYR A O 1
ATOM 1456 N N . GLN A 1 184 ? -34.207 13.988 25.403 1.00 77.06 184 GLN A N 1
ATOM 1457 C CA . GLN A 1 184 ? -34.859 12.854 24.726 1.00 77.06 184 GLN A CA 1
ATOM 1458 C C . GLN A 1 184 ? -34.128 11.535 24.993 1.00 77.06 184 GLN A C 1
ATOM 1460 O O . GLN A 1 184 ? -32.902 11.523 25.106 1.00 77.06 184 GLN A O 1
ATOM 1465 N N . SER A 1 185 ? -34.875 10.430 25.003 1.00 82.50 185 SER A N 1
ATOM 1466 C CA . SER A 1 185 ? -34.346 9.065 24.988 1.00 82.50 185 SER A CA 1
ATOM 1467 C C . SER A 1 185 ? -34.656 8.373 23.664 1.00 82.50 185 SER A C 1
ATOM 1469 O O . SER A 1 185 ? -35.657 8.679 23.008 1.00 82.50 185 SER A O 1
ATOM 1471 N N . ARG A 1 186 ? -33.789 7.451 23.246 1.00 86.62 186 ARG A N 1
ATOM 1472 C CA . ARG A 1 186 ? -34.034 6.590 22.090 1.00 86.62 186 ARG A CA 1
ATOM 1473 C C . ARG A 1 186 ? -33.438 5.212 22.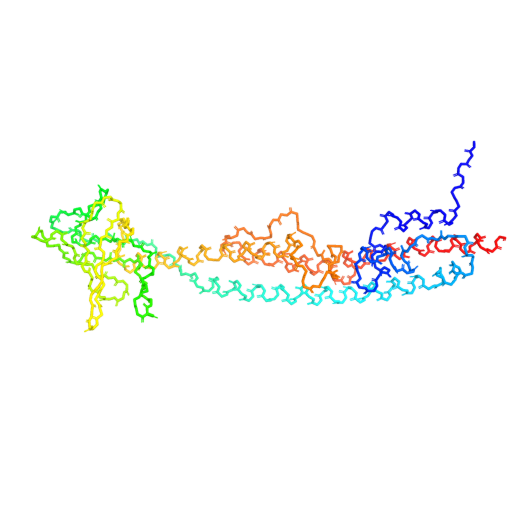310 1.00 86.62 186 ARG A C 1
ATOM 1475 O O . ARG A 1 186 ? -32.320 5.078 22.792 1.00 86.62 186 ARG A O 1
ATOM 1482 N N . ASP A 1 187 ? -34.188 4.212 21.879 1.00 88.56 187 ASP A N 1
ATOM 1483 C CA . ASP A 1 187 ? -33.766 2.823 21.903 1.00 88.56 187 ASP A CA 1
ATOM 1484 C C . ASP A 1 187 ? -33.033 2.434 20.614 1.00 88.56 187 ASP A C 1
ATOM 1486 O O . ASP A 1 187 ? -33.451 2.806 19.511 1.00 88.56 187 ASP A O 1
ATOM 1490 N N . PHE A 1 188 ? -31.960 1.660 20.766 1.00 89.31 188 PHE A N 1
ATOM 1491 C CA . PHE A 1 188 ? -31.161 1.095 19.684 1.00 89.31 188 PHE A CA 1
ATOM 1492 C C . PHE A 1 188 ? -30.986 -0.407 19.891 1.00 89.31 188 PHE A C 1
ATOM 1494 O O . PHE A 1 188 ? -30.659 -0.854 20.987 1.00 89.31 188 PHE A O 1
ATOM 1501 N N . GLU A 1 189 ? -31.176 -1.182 18.829 1.00 90.88 189 GLU A N 1
ATOM 1502 C CA . GLU A 1 189 ? -30.840 -2.604 18.819 1.00 90.88 189 GLU A CA 1
ATOM 1503 C C . GLU A 1 189 ? -29.357 -2.739 18.492 1.00 90.88 189 GLU A C 1
ATOM 1505 O O . GLU A 1 189 ? -28.903 -2.281 17.440 1.00 90.88 189 GLU A O 1
ATOM 1510 N N . VAL A 1 190 ? -28.592 -3.331 19.403 1.00 89.81 190 VAL A N 1
ATOM 1511 C CA . VAL A 1 190 ? -27.140 -3.442 19.282 1.00 89.81 190 VAL A CA 1
ATOM 1512 C C . VAL A 1 190 ? -26.685 -4.889 19.452 1.00 89.81 190 VAL A C 1
ATOM 1514 O O . VAL A 1 190 ? -27.250 -5.610 20.282 1.00 89.81 190 VAL A O 1
ATOM 1517 N N . PRO A 1 191 ? -25.677 -5.338 18.683 1.00 88.25 191 PRO A N 1
ATOM 1518 C CA . PRO A 1 191 ? -25.075 -6.638 18.915 1.00 88.25 191 PRO A CA 1
ATOM 1519 C C . PRO A 1 191 ? -24.318 -6.588 20.238 1.00 88.25 191 PRO A C 1
ATOM 1521 O O . PRO A 1 191 ? -23.726 -5.567 20.586 1.00 88.25 191 PRO A O 1
ATOM 1524 N N . VAL A 1 192 ? -24.340 -7.689 20.978 1.00 88.56 192 VAL A N 1
ATOM 1525 C CA . VAL A 1 192 ? -23.599 -7.802 22.233 1.00 88.56 192 VAL A CA 1
ATOM 1526 C C . VAL A 1 192 ? -22.804 -9.093 22.219 1.00 88.56 192 VAL A C 1
ATOM 1528 O O . VAL A 1 192 ? -23.296 -10.119 21.758 1.00 88.56 192 VAL A O 1
ATOM 1531 N N . SER A 1 193 ? -21.582 -9.055 22.737 1.00 87.94 193 SER A N 1
ATOM 1532 C CA . SER A 1 193 ? -20.792 -10.239 23.070 1.00 87.94 193 SER A CA 1
ATOM 1533 C C . SER A 1 193 ? -20.219 -10.117 24.481 1.00 87.94 193 SER A C 1
ATOM 1535 O O . SER A 1 193 ? -20.089 -9.019 25.022 1.00 87.94 193 SER A O 1
ATOM 1537 N N . HIS A 1 194 ? -19.914 -11.248 25.116 1.00 85.12 194 HIS A N 1
ATOM 1538 C CA . HIS A 1 194 ? -19.305 -11.262 26.446 1.00 85.12 194 HIS A CA 1
ATOM 1539 C C . HIS A 1 194 ? -17.777 -11.210 26.330 1.00 85.12 194 HIS A C 1
ATOM 1541 O O . HIS A 1 194 ? -17.194 -11.956 25.542 1.00 85.12 194 HIS A O 1
ATOM 1547 N N . ILE A 1 195 ? -17.123 -10.396 27.161 1.00 83.81 195 ILE A N 1
ATOM 1548 C CA . ILE A 1 195 ? -15.668 -10.429 27.344 1.00 83.81 195 ILE A CA 1
ATOM 1549 C C . ILE A 1 195 ? -15.390 -11.112 28.681 1.00 83.81 195 ILE A C 1
ATOM 1551 O O . ILE A 1 195 ? -15.730 -10.609 29.750 1.00 83.81 195 ILE A O 1
ATOM 1555 N N . VAL A 1 196 ? -14.815 -12.311 28.622 1.00 79.69 196 VAL A N 1
ATOM 1556 C CA . VAL A 1 196 ? -14.505 -13.101 29.819 1.00 79.69 196 VAL A CA 1
ATOM 1557 C C . VAL A 1 196 ? -13.134 -12.711 30.355 1.00 79.69 196 VAL A C 1
ATOM 1559 O O . VAL A 1 196 ? -12.174 -12.618 29.596 1.00 79.69 196 VAL A O 1
ATOM 1562 N N . GLY A 1 197 ? -13.046 -12.557 31.677 1.00 76.88 197 GLY A N 1
ATOM 1563 C CA . GLY A 1 197 ? -11.768 -12.488 32.379 1.00 76.88 197 GLY A CA 1
ATOM 1564 C C . GLY A 1 197 ? -10.986 -11.197 32.173 1.00 76.88 197 GLY A C 1
ATOM 1565 O O . GLY A 1 197 ? -9.777 -11.252 32.325 1.00 76.88 197 GLY A O 1
ATOM 1566 N N . ALA A 1 198 ? -11.649 -10.087 31.835 1.00 81.81 198 ALA A N 1
ATOM 1567 C CA . ALA A 1 198 ? -11.044 -8.760 31.734 1.00 81.81 198 ALA A CA 1
ATOM 1568 C C . ALA A 1 198 ? -11.834 -7.736 32.558 1.00 81.81 198 ALA A C 1
ATOM 1570 O O . ALA A 1 198 ? -13.050 -7.856 32.717 1.00 81.81 198 ALA A O 1
ATOM 1571 N N . THR A 1 199 ? -11.156 -6.704 33.042 1.00 84.44 199 THR A N 1
ATOM 1572 C CA . THR A 1 199 ? -11.768 -5.475 33.561 1.00 84.44 199 THR A CA 1
ATOM 1573 C C . THR A 1 199 ? -12.261 -4.580 32.416 1.00 84.44 199 THR A C 1
ATOM 1575 O O . THR A 1 199 ? -11.931 -4.798 31.249 1.00 84.44 199 THR A O 1
ATOM 1578 N N . LEU A 1 200 ? -13.045 -3.541 32.732 1.00 84.88 200 LEU A N 1
ATOM 1579 C CA . LEU A 1 200 ? -13.533 -2.588 31.726 1.00 84.88 200 LEU A CA 1
ATOM 1580 C C . LEU A 1 200 ? -12.387 -1.869 30.995 1.00 84.88 200 LEU A C 1
ATOM 1582 O O . LEU A 1 200 ? -12.431 -1.732 29.777 1.00 84.88 200 LEU A O 1
ATOM 1586 N N . GLU A 1 201 ? -11.365 -1.431 31.734 1.00 83.75 201 GLU A N 1
ATOM 1587 C CA . GLU A 1 201 ? -10.195 -0.738 31.177 1.00 83.75 201 GLU A CA 1
ATOM 1588 C C . GLU A 1 201 ? -9.388 -1.661 30.259 1.00 83.75 201 GLU A C 1
ATOM 1590 O O . GLU A 1 201 ? -9.021 -1.287 29.146 1.00 83.75 201 GLU A O 1
ATOM 1595 N N . GLU A 1 202 ? -9.168 -2.903 30.685 1.00 84.38 202 GLU A N 1
ATOM 1596 C CA . GLU A 1 202 ? -8.476 -3.899 29.872 1.00 84.38 202 GLU A CA 1
ATOM 1597 C C . GLU A 1 202 ? -9.237 -4.247 28.592 1.00 84.38 202 GLU A C 1
ATOM 1599 O O . GLU A 1 202 ? -8.633 -4.392 27.527 1.00 84.38 202 GLU A O 1
ATOM 1604 N N . ALA A 1 203 ? -10.560 -4.369 28.689 1.00 86.12 203 ALA A N 1
ATOM 1605 C CA . ALA A 1 203 ? -11.422 -4.628 27.549 1.00 86.12 203 ALA A CA 1
ATOM 1606 C C . ALA A 1 203 ? -11.419 -3.459 26.550 1.00 86.12 203 ALA A C 1
ATOM 1608 O O . ALA A 1 203 ? -11.359 -3.699 25.343 1.00 86.12 203 ALA A O 1
ATOM 1609 N N . ASP A 1 204 ? -11.429 -2.209 27.026 1.00 86.19 204 ASP A N 1
ATOM 1610 C CA . ASP A 1 204 ? -11.377 -1.021 26.160 1.00 86.19 204 ASP A CA 1
ATOM 1611 C C . ASP A 1 204 ? -10.010 -0.882 25.477 1.00 86.19 204 ASP A C 1
ATOM 1613 O O . ASP A 1 204 ? -9.930 -0.624 24.271 1.00 86.19 204 ASP A O 1
ATOM 1617 N N . ASN A 1 205 ? -8.926 -1.146 26.215 1.00 84.06 205 ASN A N 1
ATOM 1618 C CA . ASN A 1 205 ? -7.572 -1.180 25.664 1.00 84.06 205 ASN A CA 1
ATOM 1619 C C . ASN A 1 205 ? -7.428 -2.274 24.604 1.00 84.06 205 ASN A C 1
ATOM 1621 O O . ASN A 1 205 ? -6.918 -2.007 23.514 1.00 84.06 205 ASN A O 1
ATOM 1625 N N . LYS A 1 206 ? -7.932 -3.486 24.878 1.00 83.25 206 LYS A N 1
ATOM 1626 C CA . LYS A 1 206 ? -7.931 -4.582 23.904 1.00 83.25 206 LYS A CA 1
ATOM 1627 C C . LYS A 1 206 ? -8.727 -4.220 22.652 1.00 83.25 206 LYS A C 1
ATOM 1629 O O . LYS A 1 206 ? -8.221 -4.402 21.550 1.00 83.25 206 LYS A O 1
ATOM 1634 N N . TYR A 1 207 ? -9.936 -3.683 22.807 1.00 85.06 207 TYR A N 1
ATOM 1635 C CA . TYR A 1 207 ? -10.751 -3.253 21.673 1.00 85.06 207 TYR A CA 1
ATOM 1636 C C . TYR A 1 207 ? -10.027 -2.198 20.828 1.00 85.06 207 TYR A C 1
ATOM 1638 O O . TYR A 1 207 ? -9.983 -2.300 19.603 1.00 85.06 207 TYR A O 1
ATOM 1646 N N . THR A 1 208 ? -9.424 -1.202 21.481 1.00 83.56 208 THR A N 1
ATOM 1647 C CA . THR A 1 208 ? -8.688 -0.128 20.805 1.00 83.56 208 THR A CA 1
ATOM 1648 C C . THR A 1 208 ? -7.476 -0.672 20.048 1.00 83.56 208 THR A C 1
ATOM 1650 O O . THR A 1 208 ? -7.268 -0.299 18.892 1.00 83.56 208 THR A O 1
ATOM 1653 N N . HIS A 1 209 ? -6.721 -1.591 20.655 1.00 84.81 209 HIS A N 1
ATOM 1654 C CA . HIS A 1 209 ? -5.603 -2.275 20.008 1.00 84.81 209 HIS A CA 1
ATOM 1655 C C . HIS A 1 209 ? -6.057 -3.105 18.800 1.00 84.81 209 HIS A C 1
ATOM 1657 O O . HIS A 1 209 ? -5.541 -2.914 17.700 1.00 84.81 209 HIS A O 1
ATOM 1663 N N . ASP A 1 210 ? -7.060 -3.972 18.967 1.00 85.44 210 ASP A N 1
ATOM 1664 C CA . ASP A 1 210 ? -7.565 -4.847 17.902 1.00 85.44 210 ASP A CA 1
ATOM 1665 C C . ASP A 1 210 ? -8.124 -4.024 16.723 1.00 85.44 210 ASP A C 1
ATOM 1667 O O . ASP A 1 210 ? -7.892 -4.343 15.552 1.00 85.44 210 ASP A O 1
ATOM 1671 N N . TYR A 1 211 ? -8.817 -2.917 17.013 1.00 85.56 211 TYR A N 1
ATOM 1672 C CA . TYR A 1 211 ? -9.303 -1.985 15.995 1.00 85.56 211 TYR A CA 1
ATOM 1673 C C . TYR A 1 211 ? -8.154 -1.284 15.256 1.00 85.56 211 TYR A C 1
ATOM 1675 O O . TYR A 1 211 ? -8.193 -1.145 14.027 1.00 85.56 211 TYR A O 1
ATOM 1683 N N . ALA A 1 212 ? -7.116 -0.857 15.979 1.00 86.75 212 ALA A N 1
ATOM 1684 C CA . ALA A 1 212 ? -5.933 -0.242 15.388 1.00 86.75 212 ALA A CA 1
ATOM 1685 C C . ALA A 1 212 ? -5.160 -1.232 14.500 1.00 86.75 212 ALA A C 1
ATOM 1687 O O . ALA A 1 212 ? -4.809 -0.870 13.376 1.00 86.75 212 ALA A O 1
ATOM 1688 N N . LEU A 1 213 ? -4.987 -2.487 14.938 1.00 89.81 213 LEU A N 1
ATOM 1689 C CA . LEU A 1 213 ? -4.390 -3.567 14.144 1.00 89.81 213 LEU A CA 1
ATOM 1690 C C . LEU A 1 213 ? -5.152 -3.802 12.841 1.00 89.81 213 LEU A C 1
ATOM 1692 O O . LEU A 1 213 ? -4.556 -3.828 11.764 1.00 89.81 213 LEU A O 1
ATOM 1696 N N . LYS A 1 214 ? -6.480 -3.932 12.925 1.00 90.25 214 LYS A N 1
ATOM 1697 C CA . LYS A 1 214 ? -7.326 -4.119 11.744 1.00 90.25 214 LYS A CA 1
ATOM 1698 C C . LYS A 1 214 ? -7.183 -2.949 10.769 1.00 90.25 214 LYS A C 1
ATOM 1700 O O . LYS A 1 214 ? -6.981 -3.162 9.577 1.00 90.25 214 LYS A O 1
ATOM 1705 N N . THR A 1 215 ? -7.243 -1.721 11.281 1.00 89.88 215 THR A N 1
ATOM 1706 C CA . THR A 1 215 ? -7.116 -0.510 10.458 1.00 89.88 215 THR A CA 1
ATOM 1707 C C . THR A 1 215 ? -5.744 -0.437 9.785 1.00 89.88 215 THR A C 1
ATOM 1709 O O . THR A 1 215 ? -5.655 -0.126 8.599 1.00 89.88 215 THR A O 1
ATOM 1712 N N . LEU A 1 216 ? -4.667 -0.750 10.511 1.00 92.56 216 LEU A N 1
ATOM 1713 C CA . LEU A 1 216 ? -3.316 -0.805 9.956 1.00 92.56 216 LEU A CA 1
ATOM 1714 C C . LEU A 1 216 ? -3.223 -1.828 8.817 1.00 92.56 216 LEU A C 1
ATOM 1716 O O . LEU A 1 216 ? -2.709 -1.493 7.751 1.00 92.56 216 LEU A O 1
ATOM 1720 N N . ALA A 1 217 ? -3.741 -3.042 9.019 1.00 92.75 217 ALA A N 1
ATOM 1721 C CA . ALA A 1 217 ? -3.738 -4.086 7.998 1.00 92.75 217 ALA A CA 1
ATOM 1722 C C . ALA A 1 217 ? -4.502 -3.652 6.733 1.00 92.75 217 ALA A C 1
ATOM 1724 O O . ALA A 1 217 ? -4.017 -3.848 5.619 1.00 92.75 217 ALA A O 1
ATOM 1725 N N . GLU A 1 218 ? -5.655 -2.996 6.887 1.00 92.00 218 GLU A N 1
ATOM 1726 C CA . GLU A 1 218 ? -6.434 -2.453 5.767 1.00 92.00 218 GLU A CA 1
ATOM 1727 C C . GLU A 1 218 ? -5.673 -1.358 5.002 1.00 92.00 218 GLU A C 1
ATOM 1729 O O . GLU A 1 218 ? -5.660 -1.355 3.768 1.00 92.00 218 GLU A O 1
ATOM 1734 N N . VAL A 1 219 ? -5.009 -0.437 5.707 1.00 91.00 219 VAL A N 1
ATOM 1735 C CA . VAL A 1 219 ? -4.216 0.630 5.075 1.00 91.00 219 VAL A CA 1
ATOM 1736 C C . VAL A 1 219 ? -2.986 0.052 4.371 1.00 91.00 219 VAL A C 1
ATOM 1738 O O . VAL A 1 219 ? -2.700 0.439 3.238 1.00 91.00 219 VAL A O 1
ATOM 1741 N N . LEU A 1 220 ? -2.290 -0.910 4.981 1.00 93.06 220 LEU A N 1
ATOM 1742 C CA . LEU A 1 220 ? -1.154 -1.596 4.357 1.00 93.06 220 LEU A CA 1
ATOM 1743 C C . LEU A 1 220 ? -1.574 -2.398 3.120 1.00 93.06 220 LEU A C 1
ATOM 1745 O O . LEU A 1 220 ? -0.857 -2.386 2.123 1.00 93.06 220 LEU A O 1
ATOM 1749 N N . ALA A 1 221 ? -2.758 -3.014 3.119 1.00 90.12 221 ALA A N 1
ATOM 1750 C CA . ALA A 1 221 ? -3.305 -3.663 1.928 1.00 90.12 221 ALA A CA 1
ATOM 1751 C C . ALA A 1 221 ? -3.563 -2.658 0.787 1.00 90.12 221 ALA A C 1
ATOM 1753 O O . ALA A 1 221 ? -3.289 -2.951 -0.381 1.00 90.12 221 ALA A O 1
ATOM 1754 N N . GLN A 1 222 ? -4.034 -1.444 1.104 1.00 88.00 222 GLN A N 1
ATOM 1755 C CA . GLN A 1 222 ? -4.170 -0.368 0.113 1.00 88.00 222 GLN A CA 1
ATOM 1756 C C . GLN A 1 222 ? -2.808 0.090 -0.431 1.00 88.00 222 GLN A C 1
ATOM 1758 O O . GLN A 1 222 ? -2.694 0.360 -1.630 1.00 88.00 222 GLN A O 1
ATOM 1763 N N . GLU A 1 223 ? -1.770 0.153 0.408 1.00 88.62 223 GLU A N 1
ATOM 1764 C CA . GLU A 1 223 ? -0.403 0.421 -0.057 1.00 88.62 223 GLU A CA 1
ATOM 1765 C C . GLU A 1 223 ? 0.125 -0.713 -0.940 1.00 88.62 223 GLU A C 1
ATOM 1767 O O . GLU A 1 223 ? 0.647 -0.441 -2.020 1.00 88.62 223 GLU A O 1
ATOM 1772 N N . SER A 1 224 ? -0.070 -1.981 -0.559 1.00 89.31 224 SER A N 1
ATOM 1773 C CA . SER A 1 224 ? 0.284 -3.137 -1.395 1.00 89.31 224 SER A CA 1
ATOM 1774 C C . SER A 1 224 ? -0.356 -3.024 -2.774 1.00 89.31 224 SER A C 1
ATOM 1776 O O . SER A 1 224 ? 0.339 -3.121 -3.785 1.00 89.31 224 SER A O 1
ATOM 1778 N N . ALA A 1 225 ? -1.647 -2.689 -2.841 1.00 83.81 225 ALA A N 1
ATOM 1779 C CA . ALA A 1 225 ? -2.336 -2.444 -4.103 1.00 83.81 225 ALA A CA 1
ATOM 1780 C C . ALA A 1 225 ? -1.709 -1.296 -4.920 1.00 83.81 225 ALA A C 1
ATOM 1782 O O . ALA A 1 225 ? -1.646 -1.388 -6.147 1.00 83.81 225 ALA A O 1
ATOM 1783 N N . ARG A 1 226 ? -1.202 -0.238 -4.274 1.00 80.31 226 ARG A N 1
ATOM 1784 C CA . ARG A 1 226 ? -0.514 0.887 -4.938 1.00 80.31 226 ARG A CA 1
ATOM 1785 C C . ARG A 1 226 ? 0.788 0.453 -5.625 1.00 80.31 226 ARG A C 1
ATOM 1787 O O . ARG A 1 226 ? 1.106 0.981 -6.694 1.00 80.31 226 ARG A O 1
ATOM 1794 N N . TYR A 1 227 ? 1.520 -0.501 -5.044 1.00 82.50 227 TYR A N 1
ATOM 1795 C CA . TYR A 1 227 ? 2.765 -1.039 -5.610 1.00 82.50 227 TYR A CA 1
ATOM 1796 C C . TYR A 1 227 ? 2.531 -2.189 -6.601 1.00 82.50 227 TYR A C 1
ATOM 1798 O O . TYR A 1 227 ? 3.166 -2.227 -7.658 1.00 82.50 227 TYR A O 1
ATOM 1806 N N . MET A 1 228 ? 1.594 -3.090 -6.298 1.00 78.81 228 MET A N 1
ATOM 1807 C CA . MET A 1 228 ? 1.285 -4.281 -7.097 1.00 78.81 228 MET A CA 1
ATOM 1808 C C . MET A 1 228 ? 0.435 -3.954 -8.324 1.00 78.81 228 MET A C 1
ATOM 1810 O O . MET A 1 228 ? 0.715 -4.405 -9.439 1.00 78.81 228 MET A O 1
ATOM 1814 N N . HIS A 1 229 ? -0.605 -3.137 -8.156 1.00 65.44 229 HIS A N 1
ATOM 1815 C CA . HIS A 1 229 ? -1.559 -2.860 -9.219 1.00 65.44 229 HIS A CA 1
ATOM 1816 C C . HIS A 1 229 ? -1.206 -1.590 -10.004 1.00 65.44 229 HIS A C 1
ATOM 1818 O O . HIS A 1 229 ? -0.578 -0.634 -9.542 1.00 65.44 229 HIS A O 1
ATOM 1824 N N . ARG A 1 230 ? -1.595 -1.581 -11.281 1.00 56.69 230 ARG A N 1
ATOM 1825 C CA . ARG A 1 230 ? -1.674 -0.355 -12.081 1.00 56.69 230 ARG A CA 1
ATOM 1826 C C . ARG A 1 230 ? -2.933 0.385 -11.617 1.00 56.69 230 ARG A C 1
ATOM 1828 O O . ARG A 1 230 ? -4.004 0.151 -12.162 1.00 56.69 230 ARG A O 1
ATOM 1835 N N . TRP A 1 231 ? -2.847 1.176 -10.548 1.00 46.16 231 TRP A N 1
ATOM 1836 C CA . TRP A 1 231 ? -3.991 1.981 -10.098 1.00 46.16 231 TRP A CA 1
ATOM 1837 C C . TRP A 1 231 ? -4.480 2.922 -11.214 1.00 46.16 231 TRP A C 1
ATOM 1839 O O . TRP A 1 231 ? -3.676 3.302 -12.074 1.00 46.16 231 TRP A O 1
ATOM 1849 N N . PRO A 1 232 ? -5.785 3.262 -11.246 1.00 38.19 232 PRO A N 1
ATOM 1850 C CA . PRO A 1 232 ? -6.404 3.875 -12.410 1.00 38.19 232 PRO A CA 1
ATOM 1851 C C . PRO A 1 232 ? -5.793 5.255 -12.689 1.00 38.19 232 PRO A C 1
ATOM 1853 O O . PRO A 1 232 ? -5.420 5.985 -11.765 1.00 38.19 232 PRO A O 1
ATOM 1856 N N . PRO A 1 233 ? -5.661 5.622 -13.970 1.00 42.06 233 PRO A N 1
ATOM 1857 C CA . PRO A 1 233 ? -4.900 6.782 -14.366 1.00 42.06 233 PRO A CA 1
ATOM 1858 C C . PRO A 1 233 ? -5.739 8.035 -14.154 1.00 42.06 233 PRO A C 1
ATOM 1860 O O . PRO A 1 233 ? -6.792 8.198 -14.759 1.00 42.06 233 PRO A O 1
ATOM 1863 N N . ILE A 1 234 ? -5.216 8.988 -13.390 1.00 36.28 234 ILE A N 1
ATOM 1864 C CA . ILE A 1 234 ? -5.495 10.396 -13.710 1.00 36.28 234 ILE A CA 1
ATOM 1865 C C . ILE A 1 234 ? -4.445 10.916 -14.712 1.00 36.28 234 ILE A C 1
ATOM 1867 O O . ILE A 1 234 ? -4.656 11.943 -15.339 1.00 36.28 234 ILE A O 1
ATOM 1871 N N . ASN A 1 235 ? -3.354 10.172 -14.958 1.00 37.91 235 ASN A N 1
ATOM 1872 C CA . ASN A 1 235 ? -2.419 10.405 -16.065 1.00 37.91 235 ASN A CA 1
ATOM 1873 C C . ASN A 1 235 ? -1.625 9.123 -16.389 1.00 37.91 235 ASN A C 1
ATOM 1875 O O . ASN A 1 235 ? -0.646 8.807 -15.709 1.00 37.91 235 ASN A O 1
ATOM 1879 N N . ASP A 1 236 ? -2.046 8.396 -17.426 1.00 42.62 236 ASP A N 1
ATOM 1880 C CA . ASP A 1 236 ? -1.484 7.119 -17.903 1.00 42.62 236 ASP A CA 1
ATOM 1881 C C . ASP A 1 236 ? -0.128 7.284 -18.631 1.00 42.62 236 ASP A C 1
ATOM 1883 O O . ASP A 1 236 ? 0.071 6.869 -19.768 1.00 42.62 236 ASP A O 1
ATOM 1887 N N . ASN A 1 237 ? 0.828 7.946 -17.974 1.00 47.25 237 ASN A N 1
ATOM 1888 C CA . ASN A 1 237 ? 2.197 8.139 -18.471 1.00 47.25 237 ASN A CA 1
ATOM 1889 C C . ASN A 1 237 ? 3.224 7.266 -17.717 1.00 47.25 237 ASN A C 1
ATOM 1891 O O . ASN A 1 237 ? 4.433 7.416 -17.901 1.00 47.25 237 ASN A O 1
ATOM 1895 N N . ARG A 1 238 ? 2.781 6.377 -16.814 1.00 56.66 238 ARG A N 1
ATOM 1896 C CA . ARG A 1 238 ? 3.641 5.723 -15.806 1.00 56.66 238 ARG A CA 1
ATOM 1897 C C . ARG A 1 238 ? 3.675 4.214 -15.988 1.00 56.66 238 ARG A C 1
ATOM 1899 O O . ARG A 1 238 ? 2.966 3.443 -15.349 1.00 56.66 238 ARG A O 1
ATOM 1906 N N . ARG A 1 239 ? 4.528 3.818 -16.920 1.00 64.94 239 ARG A N 1
ATOM 1907 C CA . ARG A 1 239 ? 4.788 2.440 -17.323 1.00 64.94 239 ARG A CA 1
ATOM 1908 C C . ARG A 1 239 ? 5.289 1.544 -16.188 1.00 64.94 239 ARG A C 1
ATOM 1910 O O . ARG A 1 239 ? 6.210 1.950 -15.479 1.00 64.94 239 ARG A O 1
ATOM 1917 N N . PRO A 1 240 ? 4.821 0.286 -16.105 1.00 70.06 240 PRO A N 1
ATOM 1918 C CA . PRO A 1 240 ? 5.410 -0.719 -15.222 1.00 70.06 240 PRO A CA 1
ATOM 1919 C C . PRO A 1 240 ? 6.915 -0.898 -15.433 1.00 70.06 240 PRO A C 1
ATOM 1921 O O . PRO A 1 240 ? 7.639 -1.181 -14.493 1.00 70.06 240 PRO A O 1
ATOM 1924 N N . GLU A 1 241 ? 7.405 -0.701 -16.658 1.00 79.88 241 GLU A N 1
ATOM 1925 C CA . GLU A 1 241 ? 8.818 -0.863 -16.996 1.00 79.88 241 GLU A CA 1
ATOM 1926 C C . GLU A 1 241 ? 9.744 0.208 -16.399 1.00 79.88 241 GLU A C 1
ATOM 1928 O O . GLU A 1 241 ? 10.963 0.033 -16.435 1.00 79.88 241 GLU A O 1
ATOM 1933 N N . TYR A 1 242 ? 9.174 1.306 -15.893 1.00 82.50 242 TYR A N 1
ATOM 1934 C CA . TYR A 1 242 ? 9.882 2.433 -15.286 1.00 82.50 242 TYR A CA 1
ATOM 1935 C C . TYR A 1 242 ? 9.720 2.493 -13.768 1.00 82.50 242 TYR A C 1
ATOM 1937 O O . TYR A 1 242 ? 10.104 3.495 -13.179 1.00 82.50 242 TYR A O 1
ATOM 1945 N N . ARG A 1 243 ? 9.188 1.441 -13.139 1.00 82.31 243 ARG A N 1
ATOM 1946 C CA . ARG A 1 243 ? 9.050 1.330 -11.684 1.00 82.31 243 ARG A CA 1
ATOM 1947 C C . ARG A 1 243 ? 9.572 -0.022 -11.185 1.00 82.31 243 ARG A C 1
ATOM 1949 O O . ARG A 1 243 ? 9.593 -0.974 -11.969 1.00 82.31 243 ARG A O 1
ATOM 1956 N N . PRO A 1 244 ? 9.962 -0.126 -9.903 1.00 87.69 244 PRO A N 1
ATOM 1957 C CA . PRO A 1 244 ? 10.234 -1.414 -9.279 1.00 87.69 244 PRO A CA 1
ATOM 1958 C C . PRO A 1 244 ? 9.034 -2.353 -9.428 1.00 87.69 244 PRO A C 1
ATOM 1960 O O . PRO A 1 244 ? 7.882 -1.921 -9.342 1.00 87.69 244 PRO A O 1
ATOM 1963 N N . ALA A 1 245 ? 9.316 -3.628 -9.678 1.00 82.88 245 ALA A N 1
ATOM 1964 C CA . ALA A 1 245 ? 8.311 -4.678 -9.725 1.00 82.88 245 ALA A CA 1
ATOM 1965 C C . ALA A 1 245 ? 8.371 -5.488 -8.430 1.00 82.88 245 ALA A C 1
ATOM 1967 O O . ALA A 1 245 ? 9.459 -5.788 -7.940 1.00 82.88 245 ALA A O 1
ATOM 1968 N N . PHE A 1 246 ? 7.201 -5.854 -7.920 1.00 85.62 246 PHE A N 1
ATOM 1969 C CA . PHE A 1 246 ? 7.041 -6.726 -6.767 1.00 85.62 246 PHE A CA 1
ATOM 1970 C C .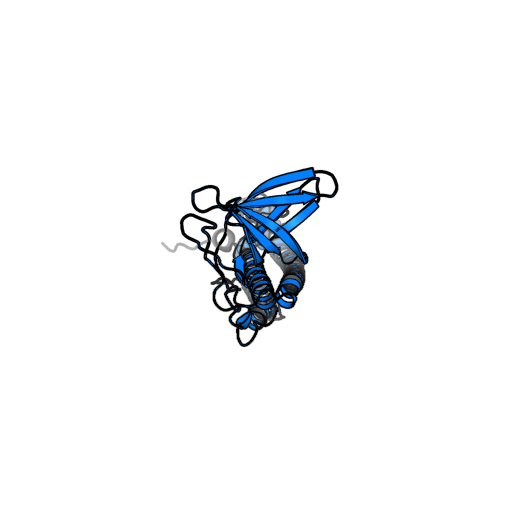 PHE A 1 246 ? 6.322 -7.993 -7.238 1.00 85.62 246 PHE A C 1
ATOM 1972 O O . PHE A 1 246 ? 5.326 -7.910 -7.956 1.00 85.62 246 PHE A O 1
ATOM 1979 N N . GLU A 1 247 ? 6.873 -9.162 -6.909 1.00 84.38 247 GLU A N 1
ATOM 1980 C CA . GLU A 1 247 ? 6.286 -10.463 -7.276 1.00 84.38 247 GLU A CA 1
ATOM 1981 C C . GLU A 1 247 ? 5.196 -10.904 -6.291 1.00 84.38 247 GLU A C 1
ATOM 1983 O O . GLU A 1 247 ? 4.348 -11.728 -6.623 1.00 84.38 247 GLU A O 1
ATOM 1988 N N . GLN A 1 248 ? 5.232 -10.349 -5.082 1.00 87.94 248 GLN A N 1
ATOM 1989 C CA . GLN A 1 248 ? 4.330 -10.626 -3.972 1.00 87.94 248 GLN A CA 1
ATOM 1990 C C . GLN A 1 248 ? 3.965 -9.309 -3.296 1.00 87.94 248 GLN A C 1
ATOM 1992 O O . GLN A 1 248 ? 4.691 -8.319 -3.441 1.00 87.94 248 GLN A O 1
ATOM 1997 N N . ASP A 1 249 ? 2.867 -9.317 -2.543 1.00 89.44 249 ASP A N 1
ATOM 1998 C CA . ASP A 1 249 ? 2.442 -8.149 -1.782 1.00 89.44 249 ASP A CA 1
ATOM 1999 C C . ASP A 1 249 ? 3.575 -7.684 -0.852 1.00 89.44 249 ASP A C 1
ATOM 2001 O O . ASP A 1 249 ? 4.117 -8.488 -0.087 1.00 89.44 249 ASP A O 1
ATOM 2005 N N . PRO A 1 250 ? 3.976 -6.402 -0.922 1.00 91.38 250 PRO A N 1
ATOM 2006 C CA . PRO A 1 250 ? 5.102 -5.902 -0.141 1.00 91.38 250 PRO A CA 1
ATOM 2007 C C . PRO A 1 250 ? 4.806 -5.823 1.359 1.00 91.38 250 PRO A C 1
ATOM 2009 O O . PRO A 1 250 ? 5.751 -5.777 2.145 1.00 91.38 250 PRO A O 1
ATOM 2012 N N . PHE A 1 251 ? 3.525 -5.814 1.742 1.00 94.75 251 PHE A N 1
ATOM 2013 C CA . PHE A 1 251 ? 3.086 -5.725 3.128 1.00 94.75 251 PHE A CA 1
ATOM 2014 C C . PHE A 1 251 ? 2.184 -6.891 3.512 1.00 94.75 251 PHE A C 1
ATOM 2016 O O . PHE A 1 251 ? 1.235 -7.208 2.792 1.00 94.75 251 PHE A O 1
ATOM 2023 N N . THR A 1 252 ? 2.448 -7.481 4.678 1.00 90.44 252 THR A N 1
ATOM 2024 C CA . THR A 1 252 ? 1.652 -8.597 5.221 1.00 90.44 252 THR A CA 1
ATOM 2025 C C . THR A 1 252 ? 0.523 -8.135 6.140 1.00 90.44 252 THR A C 1
ATOM 2027 O O . THR A 1 252 ? -0.374 -8.913 6.454 1.00 90.44 252 THR A O 1
ATOM 2030 N N . GLY A 1 253 ? 0.565 -6.875 6.586 1.00 87.81 253 GLY A N 1
ATOM 2031 C CA . GLY A 1 253 ? -0.344 -6.348 7.604 1.00 87.81 253 GLY A CA 1
ATOM 2032 C C . GLY A 1 253 ? 0.078 -6.672 9.041 1.00 87.81 253 GLY A C 1
ATOM 2033 O O . GLY A 1 253 ? -0.612 -6.258 9.970 1.00 87.81 253 GLY A O 1
ATOM 2034 N N . ASN A 1 254 ? 1.196 -7.380 9.239 1.00 89.75 254 ASN A N 1
ATOM 2035 C CA . ASN A 1 254 ? 1.734 -7.662 10.565 1.00 89.75 254 ASN A CA 1
ATOM 2036 C C . ASN A 1 254 ? 2.559 -6.460 11.081 1.00 89.75 254 ASN A C 1
ATOM 2038 O O . ASN A 1 254 ? 3.538 -6.071 10.438 1.00 89.75 254 ASN A O 1
ATOM 2042 N N . PRO A 1 255 ? 2.219 -5.875 12.246 1.00 90.50 255 PRO A N 1
ATOM 2043 C CA . PRO A 1 255 ? 2.995 -4.780 12.827 1.00 90.50 255 PRO A CA 1
ATOM 2044 C C . PRO A 1 255 ? 4.440 -5.167 13.177 1.00 90.50 255 PRO A C 1
ATOM 2046 O O . PRO A 1 255 ? 5.321 -4.314 13.126 1.00 90.50 255 PRO A O 1
ATOM 2049 N N . GLU A 1 256 ? 4.723 -6.436 13.491 1.00 91.38 256 GLU A N 1
ATOM 2050 C CA . GLU A 1 256 ? 6.073 -6.886 13.863 1.00 91.38 256 GLU A CA 1
ATOM 2051 C C . GLU A 1 256 ? 7.055 -6.832 12.685 1.00 91.38 256 GLU A C 1
ATOM 2053 O O . GLU A 1 256 ? 8.251 -6.597 12.865 1.00 91.38 256 GLU A O 1
ATOM 2058 N N . THR A 1 257 ? 6.563 -7.032 11.461 1.00 93.44 257 THR A N 1
ATOM 2059 C CA . THR A 1 257 ? 7.379 -6.997 10.241 1.00 93.44 257 THR A CA 1
ATOM 2060 C C . THR A 1 257 ? 7.357 -5.632 9.556 1.00 93.44 257 THR A C 1
ATOM 2062 O O . THR A 1 257 ? 8.145 -5.419 8.631 1.00 93.44 257 THR A O 1
ATOM 2065 N N . TYR A 1 258 ? 6.541 -4.691 10.041 1.00 94.19 258 TYR A N 1
ATOM 2066 C CA . TYR A 1 258 ? 6.284 -3.374 9.452 1.00 94.19 258 TYR A CA 1
ATOM 2067 C C . TYR A 1 258 ? 7.544 -2.630 8.986 1.00 94.19 258 TYR A C 1
ATOM 2069 O O . TYR A 1 258 ? 7.659 -2.264 7.814 1.00 94.19 258 TYR A O 1
ATOM 2077 N N . GLU A 1 259 ? 8.521 -2.428 9.878 1.00 95.81 259 GLU A N 1
ATOM 2078 C CA . GLU A 1 259 ? 9.735 -1.671 9.533 1.00 95.81 259 GLU A CA 1
ATOM 2079 C C . GLU A 1 259 ? 10.582 -2.401 8.488 1.00 95.81 259 GLU A C 1
ATOM 2081 O O . GLU A 1 259 ? 11.134 -1.788 7.573 1.00 95.81 259 GLU A O 1
ATOM 2086 N N . THR A 1 260 ? 10.649 -3.731 8.576 1.00 96.88 260 THR A N 1
ATOM 2087 C CA . THR A 1 260 ? 11.404 -4.537 7.610 1.00 96.88 260 THR A CA 1
ATOM 2088 C C . THR A 1 260 ? 10.743 -4.554 6.233 1.00 96.88 260 THR A C 1
ATOM 2090 O O . THR A 1 260 ? 11.437 -4.570 5.217 1.00 96.88 260 THR A O 1
ATOM 2093 N N . GLU A 1 261 ? 9.412 -4.520 6.178 1.00 96.50 261 GLU A N 1
ATOM 2094 C CA . GLU A 1 261 ? 8.635 -4.458 4.939 1.00 96.50 261 GLU A CA 1
ATOM 2095 C C . GLU A 1 261 ? 8.809 -3.101 4.250 1.00 96.50 261 GLU A C 1
ATOM 2097 O O . GLU A 1 261 ? 9.151 -3.049 3.065 1.00 96.50 261 GLU A O 1
ATOM 2102 N N . TRP A 1 262 ? 8.720 -1.996 4.997 1.00 96.88 262 TRP A N 1
ATOM 2103 C CA . TRP A 1 262 ? 9.027 -0.667 4.460 1.00 96.88 262 TRP A CA 1
ATOM 2104 C C . TRP A 1 262 ? 10.473 -0.538 3.984 1.00 96.88 262 TRP A C 1
ATOM 2106 O O . TRP A 1 262 ? 10.712 0.014 2.906 1.00 96.88 262 TRP A O 1
ATOM 2116 N N . ALA A 1 263 ? 11.437 -1.086 4.729 1.00 96.88 263 ALA A N 1
ATOM 2117 C CA . ALA A 1 263 ? 12.837 -1.100 4.314 1.00 96.88 263 ALA A CA 1
ATOM 2118 C C . ALA A 1 263 ? 13.029 -1.828 2.971 1.00 96.88 263 ALA A C 1
ATOM 2120 O O . ALA A 1 263 ? 13.756 -1.336 2.109 1.00 96.88 263 ALA A O 1
ATOM 2121 N N . LYS A 1 264 ? 12.329 -2.949 2.740 1.00 95.69 264 LYS A N 1
ATOM 2122 C CA . LYS A 1 264 ? 12.355 -3.662 1.448 1.00 95.69 264 LYS A CA 1
ATOM 2123 C C . LYS A 1 264 ? 11.788 -2.813 0.309 1.00 95.69 264 LYS A C 1
ATOM 2125 O O . LYS A 1 264 ? 12.380 -2.779 -0.768 1.00 95.69 264 LYS A O 1
ATOM 2130 N N . VAL A 1 265 ? 10.676 -2.109 0.532 1.00 95.25 265 VAL A N 1
ATOM 2131 C CA . VAL A 1 265 ? 10.076 -1.212 -0.475 1.00 95.25 265 VAL A CA 1
ATOM 2132 C C . VAL A 1 265 ? 11.020 -0.058 -0.824 1.00 95.25 265 VAL A C 1
ATOM 2134 O O . VAL A 1 265 ? 11.194 0.272 -2.001 1.00 95.25 265 VAL A O 1
ATOM 2137 N N . ILE A 1 266 ? 11.671 0.540 0.174 1.00 95.88 266 ILE A N 1
ATOM 2138 C CA . ILE A 1 266 ? 12.659 1.607 -0.034 1.00 95.88 266 ILE A CA 1
ATOM 2139 C C . ILE A 1 266 ? 13.854 1.069 -0.830 1.00 95.88 266 ILE A C 1
ATOM 2141 O O . ILE A 1 266 ? 14.183 1.619 -1.884 1.00 95.88 266 ILE A O 1
ATOM 2145 N N . GLN A 1 267 ? 14.424 -0.057 -0.395 1.00 96.06 267 GLN A N 1
ATOM 2146 C CA . GLN A 1 267 ? 15.568 -0.699 -1.043 1.00 96.06 267 GLN A CA 1
ATOM 2147 C C . GLN A 1 267 ? 15.275 -1.066 -2.505 1.00 96.06 267 GLN A C 1
ATOM 2149 O O . GLN A 1 267 ? 16.108 -0.832 -3.379 1.00 96.06 267 GLN A O 1
ATOM 2154 N N . ALA A 1 268 ? 14.075 -1.569 -2.808 1.00 94.44 268 ALA A N 1
ATOM 2155 C CA . ALA A 1 268 ? 13.665 -1.873 -4.179 1.00 94.44 268 ALA A CA 1
ATOM 2156 C C . ALA A 1 268 ? 13.684 -0.627 -5.084 1.00 94.44 268 ALA A C 1
ATOM 2158 O O . ALA A 1 268 ? 14.099 -0.700 -6.243 1.00 94.44 268 ALA A O 1
ATOM 2159 N N . GLY A 1 269 ? 13.273 0.531 -4.557 1.00 93.12 269 GLY A N 1
ATOM 2160 C CA . GLY A 1 269 ? 13.385 1.814 -5.250 1.00 93.12 269 GLY A CA 1
ATOM 2161 C C . GLY A 1 269 ? 14.833 2.229 -5.479 1.00 93.12 269 GLY A C 1
ATOM 2162 O O . GLY A 1 269 ? 15.210 2.580 -6.600 1.00 93.12 269 GLY A O 1
ATOM 2163 N N . GLU A 1 270 ? 15.658 2.154 -4.437 1.00 95.25 270 GLU A N 1
ATOM 2164 C CA . GLU A 1 270 ? 17.078 2.496 -4.516 1.00 95.25 270 GLU A CA 1
ATOM 2165 C C . GLU A 1 270 ? 17.822 1.621 -5.526 1.00 95.25 270 GLU A C 1
ATOM 2167 O O . GLU A 1 270 ? 18.515 2.138 -6.399 1.00 95.25 270 GLU A O 1
ATOM 2172 N N . ASP A 1 271 ? 17.634 0.303 -5.492 1.00 95.94 271 ASP A N 1
ATOM 2173 C CA . ASP A 1 271 ? 18.274 -0.618 -6.432 1.00 95.94 271 ASP A CA 1
ATOM 2174 C C . ASP A 1 271 ? 17.849 -0.388 -7.884 1.00 95.94 271 ASP A C 1
ATOM 2176 O O . ASP A 1 271 ? 18.646 -0.559 -8.820 1.00 95.94 271 ASP A O 1
ATOM 2180 N N . PHE A 1 272 ? 16.601 0.025 -8.083 1.00 95.38 272 PHE A N 1
ATOM 2181 C CA . PHE A 1 272 ? 16.049 0.271 -9.403 1.00 95.38 272 PHE A CA 1
ATOM 2182 C C . PHE A 1 272 ? 16.539 1.594 -10.011 1.00 95.38 272 PHE A C 1
ATOM 2184 O O . PHE A 1 272 ? 16.927 1.609 -11.186 1.00 95.38 272 PHE A O 1
ATOM 2191 N N . TYR A 1 273 ? 16.555 2.673 -9.217 1.00 95.12 273 TYR A N 1
ATOM 2192 C CA . TYR A 1 273 ? 16.861 4.043 -9.655 1.00 95.12 273 TYR A CA 1
ATOM 2193 C C . TYR A 1 273 ? 18.248 4.564 -9.251 1.00 95.12 273 TYR A C 1
ATOM 2195 O O . TYR A 1 273 ? 18.549 5.727 -9.505 1.00 95.12 273 TYR A O 1
ATOM 2203 N N . ARG A 1 274 ? 19.115 3.791 -8.594 1.00 94.94 274 ARG A N 1
ATOM 2204 C CA . ARG A 1 274 ? 20.500 4.240 -8.368 1.00 94.94 274 ARG A CA 1
ATOM 2205 C C . ARG A 1 274 ? 21.288 4.303 -9.682 1.00 94.94 274 ARG A C 1
ATOM 2207 O O . ARG A 1 274 ? 20.974 3.555 -10.614 1.00 94.94 274 ARG A O 1
ATOM 2214 N N . PRO A 1 275 ? 22.367 5.103 -9.754 1.00 94.06 275 PRO A N 1
ATOM 2215 C CA . PRO A 1 275 ? 23.321 5.016 -10.854 1.00 94.06 275 PRO A CA 1
ATOM 2216 C C . PRO A 1 275 ? 23.844 3.580 -11.028 1.00 94.06 275 PRO A C 1
ATOM 2218 O O . PRO A 1 275 ? 24.251 2.927 -10.068 1.00 94.06 275 PRO A O 1
ATOM 2221 N N . GLY A 1 276 ? 23.802 3.060 -12.251 1.00 93.50 276 GLY A N 1
ATOM 2222 C CA . GLY A 1 276 ? 24.110 1.665 -12.578 1.00 93.50 276 GLY A CA 1
ATOM 2223 C C . GLY A 1 276 ? 23.036 0.650 -12.156 1.00 93.50 276 GLY A C 1
ATOM 2224 O O . GLY A 1 276 ? 23.257 -0.559 -12.290 1.00 93.50 276 GLY A O 1
ATOM 2225 N N . GLY A 1 277 ? 21.889 1.120 -11.662 1.00 94.69 277 GLY A N 1
ATOM 2226 C CA . GLY A 1 277 ? 20.743 0.318 -11.245 1.00 94.69 277 GLY A CA 1
ATOM 2227 C C . GLY A 1 277 ? 20.005 -0.350 -12.406 1.00 94.69 277 GLY A C 1
ATOM 2228 O O . GLY A 1 277 ? 20.415 -0.290 -13.573 1.00 94.69 277 GLY A O 1
ATOM 2229 N N . VAL A 1 278 ? 18.900 -1.021 -12.079 1.00 94.88 278 VAL A N 1
ATOM 2230 C CA . VAL A 1 278 ? 18.124 -1.834 -13.034 1.00 94.88 278 VAL A CA 1
ATOM 2231 C C . VAL A 1 278 ? 17.630 -0.999 -14.218 1.00 94.88 278 VAL A C 1
ATOM 2233 O O . VAL A 1 278 ? 17.829 -1.389 -15.375 1.00 94.88 278 VAL A O 1
ATOM 2236 N N . LEU A 1 279 ? 17.036 0.170 -13.956 1.00 94.31 279 LEU A N 1
ATOM 2237 C CA . LEU A 1 279 ? 16.466 1.003 -15.013 1.00 94.31 279 LEU A CA 1
ATOM 2238 C C . LEU A 1 279 ? 17.547 1.584 -15.931 1.00 94.31 279 LEU A C 1
ATOM 2240 O O . LEU A 1 279 ? 17.408 1.537 -17.155 1.00 94.31 279 LEU A O 1
ATOM 2244 N N . GLU A 1 280 ? 18.651 2.084 -15.371 1.00 95.19 280 GLU A N 1
ATOM 2245 C CA . GLU A 1 280 ? 19.740 2.646 -16.177 1.00 95.19 280 GLU A CA 1
ATOM 2246 C C . GLU A 1 280 ? 20.389 1.576 -17.067 1.00 95.19 280 GLU A C 1
ATOM 2248 O O . GLU A 1 280 ? 20.618 1.810 -18.260 1.00 95.19 280 GLU A O 1
ATOM 2253 N N . LYS A 1 281 ? 20.622 0.368 -16.531 1.00 96.00 281 LYS A N 1
ATOM 2254 C CA . LYS A 1 281 ? 21.114 -0.778 -17.312 1.00 96.00 281 LYS A CA 1
ATOM 2255 C C . LYS A 1 281 ? 20.181 -1.097 -18.479 1.00 96.00 281 LYS A C 1
ATOM 2257 O O . LYS A 1 281 ? 20.656 -1.235 -19.610 1.00 96.00 281 LYS A O 1
ATOM 2262 N N . ARG A 1 282 ? 18.866 -1.137 -18.241 1.00 94.81 282 ARG A N 1
ATOM 2263 C CA . ARG A 1 282 ? 17.857 -1.378 -19.284 1.00 94.81 282 ARG A CA 1
ATOM 2264 C C . ARG A 1 282 ? 17.858 -0.287 -20.357 1.00 94.81 282 ARG A C 1
ATOM 2266 O O . ARG A 1 282 ? 17.867 -0.601 -21.550 1.00 94.81 282 ARG A O 1
ATOM 2273 N N . ILE A 1 283 ? 17.909 0.989 -19.961 1.00 95.19 283 ILE A N 1
ATOM 2274 C CA . ILE A 1 283 ? 18.012 2.130 -20.888 1.00 95.19 283 ILE A CA 1
ATOM 2275 C C . ILE A 1 283 ? 19.279 2.007 -21.740 1.00 95.19 283 ILE A C 1
ATOM 2277 O O . ILE A 1 283 ? 19.219 2.156 -22.963 1.00 95.19 283 ILE A O 1
ATOM 2281 N N . LYS A 1 284 ? 20.423 1.693 -21.121 1.00 96.06 284 LYS A N 1
ATOM 2282 C CA . LYS A 1 284 ? 21.709 1.540 -21.811 1.00 96.06 284 LYS A CA 1
ATOM 2283 C C . LYS A 1 284 ? 21.679 0.400 -22.830 1.00 96.06 284 LYS A C 1
ATOM 2285 O O . LYS A 1 284 ? 22.085 0.621 -23.971 1.00 96.06 284 LYS A O 1
ATOM 2290 N N . GLN A 1 285 ? 21.170 -0.772 -22.449 1.00 95.75 285 GLN A N 1
ATOM 2291 C CA . GLN A 1 285 ? 21.036 -1.933 -23.337 1.00 95.75 285 GLN A CA 1
ATOM 2292 C C . GLN A 1 285 ? 20.108 -1.633 -24.520 1.00 95.75 285 GLN A C 1
ATOM 2294 O O . GLN A 1 285 ? 20.465 -1.875 -25.672 1.00 95.75 285 GLN A O 1
ATOM 2299 N N . THR A 1 286 ? 18.947 -1.033 -24.258 1.00 95.31 286 THR A N 1
ATOM 2300 C CA . THR A 1 286 ? 17.980 -0.666 -25.306 1.00 95.31 286 THR A CA 1
ATOM 2301 C C . THR A 1 286 ? 18.575 0.362 -26.270 1.00 95.31 286 THR A C 1
ATOM 2303 O O . THR A 1 286 ? 18.465 0.223 -27.487 1.00 95.31 286 THR A O 1
ATOM 2306 N N . ARG A 1 287 ? 19.297 1.360 -25.745 1.00 94.94 287 ARG A N 1
ATOM 2307 C CA . ARG A 1 287 ? 20.009 2.355 -26.557 1.00 94.94 287 ARG A CA 1
ATOM 2308 C C . ARG A 1 287 ? 21.065 1.717 -27.459 1.00 94.94 287 ARG A C 1
ATOM 2310 O O . ARG A 1 287 ? 21.227 2.165 -28.589 1.00 94.94 287 ARG A O 1
ATOM 2317 N N . GLN A 1 288 ? 21.788 0.707 -26.973 1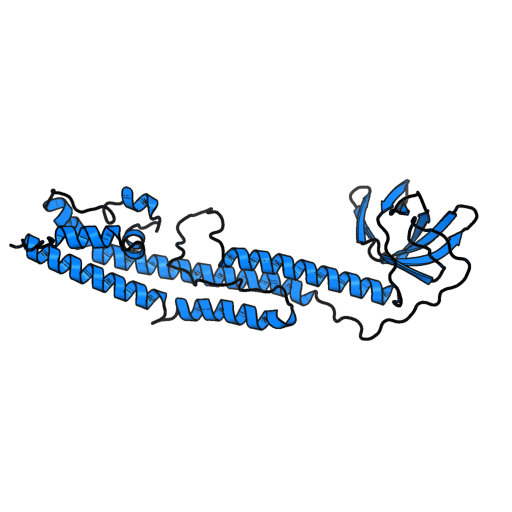.00 95.50 288 GLN A N 1
ATOM 2318 C CA . GLN A 1 288 ? 22.785 -0.025 -27.764 1.00 95.50 288 GLN A CA 1
ATOM 2319 C C . GLN A 1 288 ? 22.131 -0.833 -28.891 1.00 95.50 288 GLN A C 1
ATOM 2321 O O . GLN A 1 288 ? 22.596 -0.750 -30.027 1.00 95.50 288 GLN A O 1
ATOM 2326 N N . LYS A 1 289 ? 21.023 -1.539 -28.610 1.00 95.44 289 LYS A N 1
ATOM 2327 C CA . LYS A 1 289 ? 20.233 -2.249 -29.635 1.00 95.44 289 LYS A CA 1
ATOM 2328 C C . LYS A 1 289 ? 19.739 -1.293 -30.722 1.00 95.44 289 LYS A C 1
ATOM 2330 O O . LYS A 1 289 ? 19.931 -1.554 -31.907 1.00 95.44 289 LYS A O 1
ATOM 2335 N N . LEU A 1 290 ? 19.167 -0.156 -30.314 1.00 94.81 290 LEU A N 1
ATOM 2336 C CA . LEU A 1 290 ? 18.700 0.879 -31.236 1.00 94.81 290 LEU A CA 1
ATOM 2337 C C . LEU A 1 290 ? 19.850 1.454 -32.077 1.00 94.81 290 LEU A C 1
ATOM 2339 O O . LEU A 1 290 ? 19.704 1.603 -33.285 1.00 94.81 290 LEU A O 1
ATOM 2343 N N . ASP A 1 291 ? 20.997 1.767 -31.467 1.00 94.06 291 ASP A N 1
ATOM 2344 C CA . ASP A 1 291 ? 22.163 2.307 -32.182 1.00 94.06 291 ASP A CA 1
ATOM 2345 C C . ASP A 1 291 ? 22.700 1.332 -33.238 1.00 94.06 291 ASP A C 1
ATOM 2347 O O . ASP A 1 291 ? 23.000 1.747 -34.357 1.00 94.06 291 ASP A O 1
ATOM 2351 N N . ALA A 1 292 ? 22.781 0.040 -32.909 1.00 93.75 292 ALA A N 1
ATOM 2352 C CA . ALA A 1 292 ? 23.203 -0.998 -33.845 1.00 93.75 292 ALA A CA 1
ATOM 2353 C C . ALA A 1 292 ? 22.228 -1.129 -35.029 1.00 93.75 292 ALA A C 1
ATOM 2355 O O . ALA A 1 292 ? 22.663 -1.107 -36.182 1.00 93.75 292 ALA A O 1
ATOM 2356 N N . ALA A 1 293 ? 20.919 -1.181 -34.756 1.00 92.75 293 ALA A N 1
ATOM 2357 C CA . ALA A 1 293 ? 19.890 -1.270 -35.792 1.00 92.75 293 ALA A CA 1
ATOM 2358 C C . ALA A 1 293 ? 19.884 -0.034 -36.710 1.00 92.75 293 ALA A C 1
ATOM 2360 O O . ALA A 1 293 ? 19.841 -0.162 -37.933 1.00 92.75 293 ALA A O 1
ATOM 2361 N N . LEU A 1 294 ? 20.012 1.171 -36.141 1.00 91.88 294 LEU A N 1
ATOM 2362 C CA . LEU A 1 294 ? 20.088 2.411 -36.918 1.00 91.88 294 LEU A CA 1
ATOM 2363 C C . LEU A 1 294 ? 21.355 2.480 -37.781 1.00 91.88 294 LEU A C 1
ATOM 2365 O O . LEU A 1 294 ? 21.279 2.935 -38.920 1.00 91.88 294 LEU A O 1
ATOM 2369 N N . LYS A 1 295 ? 22.510 2.023 -37.281 1.00 91.56 295 LYS A N 1
ATOM 2370 C CA . LYS A 1 295 ? 23.757 1.954 -38.066 1.00 91.56 295 LYS A CA 1
ATOM 2371 C C . LYS A 1 295 ? 23.648 0.977 -39.235 1.00 91.56 295 LYS A C 1
ATOM 2373 O O . LYS A 1 295 ? 24.080 1.316 -40.335 1.00 91.56 295 LYS A O 1
ATOM 2378 N N . ALA A 1 296 ? 23.059 -0.199 -39.013 1.00 90.69 296 ALA A N 1
ATOM 2379 C CA . ALA A 1 296 ? 22.808 -1.173 -40.074 1.00 90.69 296 ALA A CA 1
ATOM 2380 C C . ALA A 1 296 ? 21.894 -0.578 -41.157 1.00 90.69 296 ALA A C 1
ATOM 2382 O O . ALA A 1 296 ? 22.236 -0.609 -42.337 1.00 90.69 296 ALA A O 1
ATOM 2383 N N . TYR A 1 297 ? 20.801 0.073 -40.747 1.00 89.50 297 TYR A N 1
ATOM 2384 C CA . TYR A 1 297 ? 19.873 0.716 -41.675 1.00 89.50 297 TYR A CA 1
ATOM 2385 C C . TYR A 1 297 ? 20.515 1.879 -42.448 1.00 89.50 297 TYR A C 1
ATOM 2387 O O . TYR A 1 297 ? 20.327 2.016 -43.651 1.00 89.50 297 TYR A O 1
ATOM 2395 N N . GLN A 1 298 ? 21.352 2.691 -41.798 1.00 85.50 298 GLN A N 1
ATOM 2396 C CA . GLN A 1 298 ? 22.105 3.749 -42.480 1.00 85.50 298 GLN A CA 1
ATOM 2397 C C . GLN A 1 298 ? 23.109 3.213 -43.504 1.00 85.50 298 GLN A C 1
ATOM 2399 O O . GLN A 1 298 ? 23.364 3.894 -44.494 1.00 85.50 298 GLN A O 1
ATOM 2404 N N . LYS A 1 299 ? 23.703 2.038 -43.262 1.00 86.69 299 LYS A N 1
ATOM 2405 C CA . LYS A 1 299 ? 24.600 1.383 -44.220 1.00 86.69 299 LYS A CA 1
ATOM 2406 C C . LYS A 1 299 ? 23.824 0.901 -45.446 1.00 86.69 299 LYS A C 1
ATOM 2408 O O . LYS A 1 299 ? 24.276 1.147 -46.554 1.00 86.69 299 LYS A O 1
ATOM 2413 N N . GLU A 1 300 ? 22.653 0.300 -45.244 1.00 85.38 300 GLU A N 1
ATOM 2414 C CA . GLU A 1 300 ? 21.741 -0.102 -46.326 1.00 85.38 300 GLU A CA 1
ATOM 2415 C C . GLU A 1 300 ? 21.290 1.100 -47.169 1.00 85.38 300 GLU A C 1
ATOM 2417 O O . GLU A 1 300 ? 21.335 1.052 -48.389 1.00 85.38 300 GLU A O 1
ATOM 2422 N N . LEU A 1 301 ? 20.966 2.229 -46.532 1.00 78.62 301 LEU A N 1
ATOM 2423 C CA . LEU A 1 301 ? 20.569 3.466 -47.220 1.00 78.62 301 LEU A CA 1
ATOM 2424 C C . LEU A 1 301 ? 21.686 4.158 -48.026 1.00 78.62 301 LEU A C 1
ATOM 2426 O O . LEU A 1 301 ? 21.392 5.139 -48.719 1.00 78.62 301 LEU A O 1
ATOM 2430 N 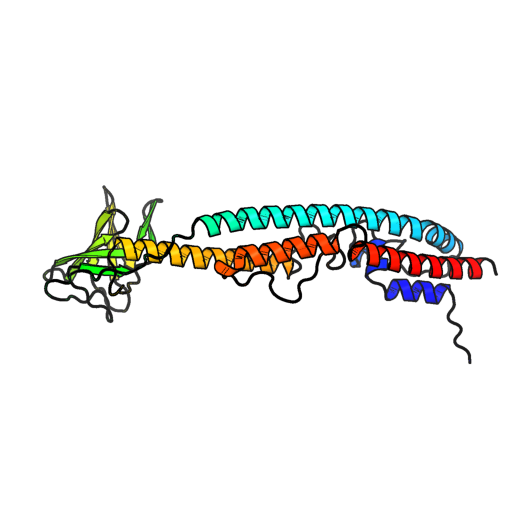N . LYS A 1 302 ? 22.943 3.733 -47.848 1.00 75.50 302 LYS A N 1
ATOM 2431 C CA . LYS A 1 302 ? 24.135 4.216 -48.566 1.00 75.50 302 LYS A CA 1
ATOM 2432 C C . LYS A 1 302 ? 24.622 3.231 -49.640 1.00 75.50 302 LYS A C 1
ATOM 2434 O O . LYS A 1 302 ? 25.614 3.557 -50.289 1.00 75.50 302 LYS A O 1
ATOM 2439 N N . GLY A 1 303 ? 23.997 2.052 -49.740 1.00 56.59 303 GLY A N 1
ATOM 2440 C CA . GLY A 1 303 ? 24.242 1.081 -50.807 1.00 56.59 303 GLY A CA 1
ATOM 2441 C C . GLY A 1 303 ? 23.928 1.662 -52.174 1.00 56.59 303 GLY A C 1
ATOM 2442 O O . GLY A 1 303 ? 22.945 2.433 -52.263 1.00 56.59 303 GLY A O 1
#

Sequence (303 aa):
MDNHQSAREALNHLLATDTFLRGTLVPTGDVELSKRWNAARPFLDDLDENRRRARSMKALFTRNARKMYEDNQRFYNYITKEGKERTDIFMGRLIDPLPHYGSPVLTGPSMPLTNTIQVQVGSIIQVGVGITFHGRTTDFRVGQVESINPADGSASVRFNDGKLHPMSFIGGDMAKLNYFSLYQSRDFEVPVSHIVGATLEEADNKYTHDYALKTLAEVLAQESARYMHRWPPINDNRRPEYRPAFEQDPFTGNPETYETEWAKVIQAGEDFYRPGGVLEKRIKQTRQKLDAALKAYQKELKG

Radius of gyration: 32.79 Å; chains: 1; bounding box: 63×36×93 Å

Foldseek 3Di:
DDPPQALLNVLQVLLVPVQVLLQLLDLLSDNVCSCVRLLRHRDDDPLVSVVVSLVCNLVSSVVSLVVLLVVLLVVLVVLLVVLCVVLVVLLVQADPQDPFFAFFDFDDDWADQEPPDIHGQRWKKAFQDWDDDPNDTDGFGMWGFHDADPVVQWTFTQGPVRDTWIWHYDYHQWIWTWDDDPVDIDIDTTGMDTDGRHHRVSSVSVRSNVVSLVVSLVSLVVVLCVQADPPDDPRPSRDPLSAQHDPDRLDPSDSVCVVVSSVVSVVSSCQQSPVVHDSVVVSVVSSVSSVVSSVSNVVVSVD